Protein AF-0000000086814744 (afdb_homodimer)

Foldseek 3Di:
DVVVVPPDDDDDDDDDDDADPCLLVVVVVCCVVPNQDQEDEDAALVSCVRNVVSNCVSCPPVLLNYAYEYLADRNCVSCVVVVHHHQYYFPHNDPVSRVVSVVVSSDDPDD/DVVVVPPDDDDDDPDDDDADPCLLVVVVVCCVVPNQDQEDEDAALVSCVRNVVSNCVSCPPVLLNYAYEYLADRNCVSCVVVVHHHQYYFPHNDPVSRVVSVVVSSDPPDD

Solvent-accessible surface area (backbone atoms only — not comparable to full-atom values): 12685 Å² total; per-residue (Å²): 108,53,50,77,77,70,46,92,67,84,88,77,71,34,56,43,80,40,68,29,91,53,31,67,59,54,51,50,50,45,40,72,73,69,40,81,58,66,58,49,74,34,83,34,48,64,46,44,70,59,37,46,68,58,50,48,66,75,41,51,83,56,48,78,68,36,39,30,30,17,36,31,70,69,24,37,51,46,39,45,74,72,73,38,73,70,57,28,58,18,88,42,88,41,53,67,41,34,47,54,34,50,53,60,57,66,46,76,78,80,126,109,53,54,77,77,69,47,92,67,83,87,77,71,33,54,41,81,41,68,29,92,54,32,66,60,52,52,50,51,44,40,74,74,70,42,81,58,67,57,50,75,33,83,36,50,65,46,44,69,60,37,44,69,59,50,49,64,74,40,52,83,56,48,78,68,36,39,30,30,16,36,31,71,71,24,37,50,45,38,45,75,72,71,39,74,72,56,29,59,17,88,42,86,41,52,66,41,36,46,54,34,49,52,59,57,67,46,77,79,80,126

Radius of gyration: 22.58 Å; Cα contacts (8 Å, |Δi|>4): 307; chains: 2; bounding box: 32×73×48 Å

Secondary structure (DSSP, 8-state):
-GGGGT--------EEEEE-TTHHHHHHHHHHHH-S-SEEEESSHHHHHHHHHHHHHHHGGGGGGSEEEESSHHHHHHHHHTTPPEEEE-SSSSHHHHHHHHHHHHS----/-GGGGT--------EEEEE-TTHHHHHHHHHHHH-S-SEEEESSHHHHHHHHHHHHHHHGGGGGGSEEEESSHHHHHHHHHTTPPEEEE-SSSSHHHHHHHHHHHHS----

pLDDT: mean 88.72, std 13.23, range [37.91, 97.94]

InterPro domains:
  IPR003754 Tetrapyrrole biosynthesis, uroporphyrinogen III synthase [PF02602] (2-99)
  IPR003754 Tetrapyrrole biosynthesis, uroporphyrinogen III synthase [cd06578] (2-102)
  IPR036108 Tetrapyrrole biosynthesis, uroporphyrinogen III synthase superfamily [G3DSA:3.40.50.10090] (8-111)
  IPR036108 Tetrapyrrole biosynthesis, uroporphyrinogen III synthase superfamily [SSF69618] (1-103)
  IPR039793 Uroporphyrinogen-III synthase [PTHR12390] (1-105)

Sequence (222 aa):
MLRDKGIPMESIVVYQKVPHPGIQRNLDSYYSEQGIPASITFFSPSGLTYSLGHIRELSGSSIDRIKFAAIGPTTARALAAQGLPVSCTADSPTPRALAAGIRTALQPHSCMLRDKGIPMESIVVYQKVPHPGIQRNLDSYYSEQGIPASITFFSPSGLTYSLGHIRELSGSSIDRIKFAAIGPTTARALAAQGLPVSCTADSPTPRALAAGIRTALQPHSC

Nearest PDB structures (foldseek):
  1jr2-assembly2_B  TM=9.568E-01  e=4.278E-14  Homo sapiens
  3mw8-assembly1_A  TM=7.544E-01  e=1.768E-01  Shewanella amazonensis SB2B
  4gmk-assembly1_B  TM=5.665E-01  e=1.561E-01  Ligilactobacillus salivarius UCC118
  3ixq-assembly1_D  TM=6.113E-01  e=2.397E+00  Methanocaldococcus jannaschii
  3c3k-assembly1_B  TM=3.571E-01  e=5.048E+00  Actinobacillus succinogenes 130Z

Organism: Pipistrellus kuhlii (NCBI:txid59472)

Structure (mmCIF, N/CA/C/O backbone):
data_AF-0000000086814744-model_v1
#
loop_
_entity.id
_entity.type
_entity.pdbx_description
1 polymer 'Uroporphyrinogen III synthase'
#
loop_
_atom_site.group_PDB
_atom_site.id
_atom_site.type_symbol
_atom_site.label_atom_id
_atom_site.label_alt_id
_atom_site.label_comp_id
_atom_site.label_asym_id
_atom_site.label_entity_id
_atom_site.label_seq_id
_atom_site.pdbx_PDB_ins_code
_atom_site.Cartn_x
_atom_site.Cartn_y
_atom_site.Cartn_z
_atom_site.occupancy
_atom_site.B_iso_or_equiv
_atom_site.auth_seq_id
_atom_site.auth_comp_id
_atom_site.auth_asym_id
_atom_site.auth_atom_id
_atom_site.pdbx_PDB_model_num
ATOM 1 N N . MET A 1 1 ? 5.559 -3.463 -19.125 1 44.62 1 MET A N 1
ATOM 2 C CA . MET A 1 1 ? 4.691 -4.52 -18.609 1 44.62 1 MET A CA 1
ATOM 3 C C . MET A 1 1 ? 5.066 -5.871 -19.203 1 44.62 1 MET A C 1
ATOM 5 O O . MET A 1 1 ? 5.664 -5.938 -20.281 1 44.62 1 MET A O 1
ATOM 9 N N . LEU A 1 2 ? 5.344 -6.844 -18.266 1 52.44 2 LEU A N 1
ATOM 10 C CA . LEU A 1 2 ? 5.82 -8.148 -18.719 1 52.44 2 LEU A CA 1
ATOM 11 C C . LEU A 1 2 ? 5.07 -8.602 -19.969 1 52.44 2 LEU A C 1
ATOM 13 O O . LEU A 1 2 ? 5.562 -9.445 -20.719 1 52.44 2 LEU A O 1
ATOM 17 N N . ARG A 1 3 ? 3.959 -8.008 -20.203 1 55.38 3 ARG A N 1
ATOM 18 C CA . ARG A 1 3 ? 3.143 -8.391 -21.359 1 55.38 3 ARG A CA 1
ATOM 19 C C . ARG A 1 3 ? 3.883 -8.141 -22.672 1 55.38 3 ARG A C 1
ATOM 21 O O . ARG A 1 3 ? 3.691 -8.875 -23.641 1 55.38 3 ARG A O 1
ATOM 28 N N . ASP A 1 4 ? 4.578 -7.09 -22.641 1 53.59 4 ASP A N 1
ATOM 29 C CA . ASP A 1 4 ? 5.121 -6.688 -23.922 1 53.59 4 ASP A CA 1
ATOM 30 C C . ASP A 1 4 ? 6.07 -7.746 -24.484 1 53.59 4 ASP A C 1
ATOM 32 O O . ASP A 1 4 ? 6.352 -7.77 -25.672 1 53.59 4 ASP A O 1
ATOM 36 N N . LYS A 1 5 ? 6.645 -8.609 -23.703 1 55.12 5 LYS A N 1
ATOM 37 C CA . LYS A 1 5 ? 7.711 -9.438 -24.25 1 55.12 5 LYS A CA 1
ATOM 38 C C . LYS A 1 5 ? 7.18 -10.812 -24.672 1 55.12 5 LYS A C 1
ATOM 40 O O . LYS A 1 5 ? 7.961 -11.734 -24.906 1 55.12 5 LYS A O 1
ATOM 45 N N . GLY A 1 6 ? 5.867 -10.898 -24.812 1 59.44 6 GLY A N 1
ATOM 46 C CA . GLY A 1 6 ? 5.312 -12.086 -25.453 1 59.44 6 GLY A CA 1
ATOM 47 C C . GLY A 1 6 ? 4.906 -13.156 -24.469 1 59.44 6 GLY A C 1
ATOM 48 O O . GLY A 1 6 ? 4.574 -14.281 -24.859 1 59.44 6 GLY A O 1
ATOM 49 N N . ILE A 1 7 ? 5.344 -13.078 -23.234 1 63.5 7 ILE A N 1
ATOM 50 C CA . ILE A 1 7 ? 4.84 -14.062 -22.281 1 63.5 7 ILE A CA 1
ATOM 51 C C . ILE A 1 7 ? 3.424 -13.695 -21.844 1 63.5 7 ILE A C 1
ATOM 53 O O . ILE A 1 7 ? 3.189 -12.594 -21.344 1 63.5 7 ILE A O 1
ATOM 57 N N . PRO A 1 8 ? 2.5 -14.602 -22.328 1 74.31 8 PRO A N 1
ATOM 58 C CA . PRO A 1 8 ? 1.146 -14.32 -21.844 1 74.31 8 PRO A CA 1
ATOM 59 C C . PRO A 1 8 ? 1.08 -14.156 -20.328 1 74.31 8 PRO A C 1
ATOM 61 O O . PRO A 1 8 ? 1.607 -14.992 -19.594 1 74.31 8 PRO A O 1
ATOM 64 N N . MET A 1 9 ? 0.816 -13.039 -19.922 1 81.38 9 MET A N 1
ATOM 65 C CA . MET A 1 9 ? 0.753 -12.766 -18.484 1 81.38 9 MET A CA 1
ATOM 66 C C . MET A 1 9 ? -0.555 -12.078 -18.125 1 81.38 9 MET A C 1
ATOM 68 O O . MET A 1 9 ? -1.123 -11.344 -18.938 1 81.38 9 MET A O 1
ATOM 72 N N . GLU A 1 10 ? -1.109 -12.57 -16.984 1 87.5 10 GLU A N 1
ATOM 73 C CA . GLU A 1 10 ? -2.277 -11.906 -16.422 1 87.5 10 GLU A CA 1
ATOM 74 C C . GLU A 1 10 ? -1.943 -11.258 -15.078 1 87.5 10 GLU A C 1
ATOM 76 O O . GLU A 1 10 ? -1.291 -11.875 -14.234 1 87.5 10 GLU A O 1
ATOM 81 N N . SER A 1 11 ? -2.299 -10.062 -15.023 1 90.31 11 SER A N 1
ATOM 82 C CA . SER A 1 11 ? -2.105 -9.344 -13.766 1 90.31 11 SER A CA 1
ATOM 83 C C . SER A 1 11 ? -3.391 -9.305 -12.945 1 90.31 11 SER A C 1
ATOM 85 O O . SER A 1 11 ? -4.461 -9 -13.477 1 90.31 11 SER A O 1
ATOM 87 N N . ILE A 1 12 ? -3.311 -9.703 -11.703 1 92.69 12 ILE A N 1
ATOM 88 C CA . ILE A 1 12 ? -4.457 -9.703 -10.797 1 92.69 12 ILE A CA 1
ATOM 89 C C . ILE A 1 12 ? -4.172 -8.805 -9.594 1 92.69 12 ILE A C 1
ATOM 91 O O . ILE A 1 12 ? -3.156 -8.977 -8.914 1 92.69 12 ILE A O 1
ATOM 95 N N . VAL A 1 13 ? -4.965 -7.793 -9.336 1 93.75 13 VAL A N 1
ATOM 96 C CA . VAL A 1 13 ? -4.871 -6.949 -8.148 1 93.75 13 VAL A CA 1
ATOM 97 C C . VAL A 1 13 ? -5.363 -7.719 -6.922 1 93.75 13 VAL A C 1
ATOM 99 O O . VAL A 1 13 ? -6.5 -8.195 -6.898 1 93.75 13 VAL A O 1
ATOM 102 N N . VAL A 1 14 ? -4.527 -7.848 -5.855 1 94.44 14 VAL A N 1
ATOM 103 C CA . VAL A 1 14 ? -4.82 -8.758 -4.754 1 94.44 14 VAL A CA 1
ATOM 104 C C . VAL A 1 14 ? -5.211 -7.953 -3.514 1 94.44 14 VAL A C 1
ATOM 106 O O . VAL A 1 14 ? -5.91 -8.461 -2.631 1 94.44 14 VAL A O 1
ATOM 109 N N . TYR A 1 15 ? -4.812 -6.699 -3.525 1 93.5 15 TYR A N 1
ATOM 110 C CA . TYR A 1 15 ? -5.18 -5.828 -2.412 1 93.5 15 TYR A CA 1
ATOM 111 C C . TYR A 1 15 ? -5.371 -4.391 -2.883 1 93.5 15 TYR A C 1
ATOM 113 O O . TYR A 1 15 ? -5.016 -4.051 -4.016 1 93.5 15 TYR A O 1
ATOM 121 N N . GLN A 1 16 ? -6.039 -3.584 -2.064 1 93.31 16 GLN A N 1
ATOM 122 C CA . GLN A 1 16 ? -6.199 -2.164 -2.354 1 93.31 16 GLN A CA 1
ATOM 123 C C . GLN A 1 16 ? -6.074 -1.326 -1.083 1 93.31 16 GLN A C 1
ATOM 125 O O . GLN A 1 16 ? -6.242 -1.841 0.025 1 93.31 16 GLN A O 1
ATOM 130 N N . LYS A 1 17 ? -5.711 -0.074 -1.362 1 93.31 17 LYS A N 1
ATOM 131 C CA . LYS A 1 17 ? -5.656 0.884 -0.262 1 93.31 17 LYS A CA 1
ATOM 132 C C . LYS A 1 17 ? -7.035 1.474 0.022 1 93.31 17 LYS A C 1
ATOM 134 O O . LYS A 1 17 ? -7.754 1.857 -0.902 1 93.31 17 LYS A O 1
ATOM 139 N N . VAL A 1 18 ? -7.406 1.512 1.279 1 94.94 18 VAL A N 1
ATOM 140 C CA . VAL A 1 18 ? -8.648 2.152 1.711 1 94.94 18 VAL A CA 1
ATOM 141 C C . VAL A 1 18 ? -8.367 3.074 2.896 1 94.94 18 VAL A C 1
ATOM 143 O O . VAL A 1 18 ? -7.352 2.922 3.584 1 94.94 18 VAL A O 1
ATOM 146 N N . PRO A 1 19 ? -9.211 4.047 3.041 1 94.44 19 PRO A N 1
ATOM 147 C CA . PRO A 1 19 ? -9.023 4.883 4.23 1 94.44 19 PRO A CA 1
ATOM 148 C C . PRO A 1 19 ? -8.984 4.07 5.523 1 94.44 19 PRO A C 1
ATOM 150 O O . PRO A 1 19 ? -9.711 3.09 5.664 1 94.44 19 PRO A O 1
ATOM 153 N N . HIS A 1 20 ? -8.117 4.469 6.387 1 95.5 20 HIS A N 1
ATOM 154 C CA . HIS A 1 20 ? -8.148 3.895 7.727 1 95.5 20 HIS A CA 1
ATOM 155 C C . HIS A 1 20 ? -9.469 4.199 8.43 1 95.5 20 HIS A C 1
ATOM 157 O O . HIS A 1 20 ? -9.93 5.344 8.422 1 95.5 20 HIS A O 1
ATOM 163 N N . PRO A 1 21 ? -10.094 3.223 8.977 1 93.75 21 PRO A N 1
ATOM 164 C CA . PRO A 1 21 ? -11.422 3.441 9.555 1 93.75 21 PRO A CA 1
ATOM 165 C C . PRO A 1 21 ? -11.406 4.434 10.719 1 93.75 21 PRO A C 1
ATOM 167 O O . PRO A 1 21 ? -12.43 5.059 11.016 1 93.75 21 PRO A O 1
ATOM 170 N N . GLY A 1 22 ? -10.297 4.688 11.32 1 95.44 22 GLY A N 1
ATOM 171 C CA . GLY A 1 22 ? -10.219 5.574 12.469 1 95.44 22 GLY A CA 1
ATOM 172 C C . GLY A 1 22 ? -9.602 6.922 12.141 1 95.44 22 GLY A C 1
ATOM 173 O O . GLY A 1 22 ? -9.219 7.672 13.039 1 95.44 22 GLY A O 1
ATOM 174 N N . ILE A 1 23 ? -9.492 7.219 10.914 1 96.12 23 ILE A N 1
ATOM 175 C CA . ILE A 1 23 ? -8.719 8.398 10.547 1 96.12 23 ILE A CA 1
ATOM 176 C C . ILE A 1 23 ? -9.422 9.656 11.055 1 96.12 23 ILE A C 1
ATOM 178 O O . ILE A 1 23 ? -8.781 10.555 11.609 1 96.12 23 IL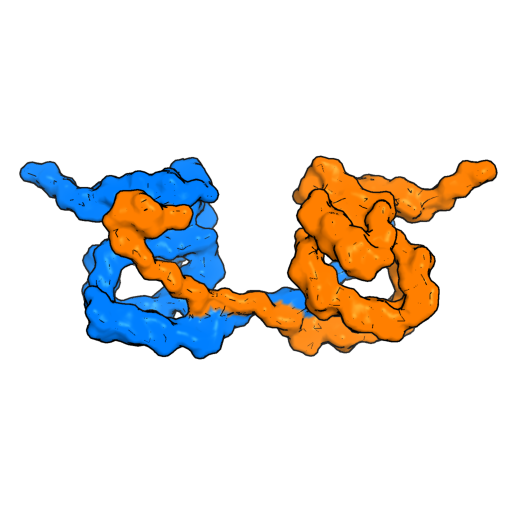E A O 1
ATOM 182 N N . GLN A 1 24 ? -10.727 9.781 10.875 1 95 24 GLN A N 1
ATOM 183 C CA . GLN A 1 24 ? -11.453 10.953 11.352 1 95 24 GLN A CA 1
ATOM 184 C C . GLN A 1 24 ? -11.328 11.102 12.859 1 95 24 GLN A C 1
ATOM 186 O O . GLN A 1 24 ? -11.008 12.188 13.359 1 95 24 GLN A O 1
ATOM 191 N N . ARG A 1 25 ? -11.555 10.008 13.617 1 96.75 25 ARG A N 1
ATOM 192 C CA . ARG A 1 25 ? -11.469 10.016 15.07 1 96.75 25 ARG A CA 1
ATOM 193 C C . ARG A 1 25 ? -10.062 10.383 15.531 1 96.75 25 ARG A C 1
ATOM 195 O O . ARG A 1 25 ? -9.898 11.164 16.469 1 96.75 25 ARG A O 1
ATOM 202 N N . ASN A 1 26 ? -9.102 9.805 14.898 1 97 26 ASN A N 1
ATOM 203 C CA . ASN A 1 26 ? -7.715 10.047 15.281 1 97 26 ASN A CA 1
ATOM 204 C C . ASN A 1 26 ? -7.32 11.508 15.062 1 97 26 ASN A C 1
ATOM 206 O O . ASN A 1 26 ? -6.66 12.109 15.914 1 97 26 ASN A O 1
ATOM 210 N N . LEU A 1 27 ? -7.742 12.062 13.938 1 97.12 27 LEU A N 1
ATOM 211 C CA . LEU A 1 27 ? -7.461 13.469 13.672 1 97.12 27 LEU A CA 1
ATOM 212 C C . LEU A 1 27 ? -8.227 14.367 14.633 1 97.12 27 LEU A C 1
ATOM 214 O O . LEU A 1 27 ? -7.672 15.328 15.172 1 97.12 27 LEU A O 1
ATOM 218 N N . ASP A 1 28 ? -9.461 14.031 14.891 1 97.19 28 ASP A N 1
ATOM 219 C CA . ASP A 1 28 ? -10.258 14.781 15.859 1 97.19 28 ASP A CA 1
ATOM 220 C C . ASP A 1 28 ? -9.578 14.805 17.219 1 97.19 28 ASP A C 1
ATOM 222 O O . ASP A 1 28 ? -9.477 15.859 17.859 1 97.19 28 ASP A O 1
ATOM 226 N N . SER A 1 29 ? -9.227 13.625 17.641 1 96.81 29 SER A N 1
ATOM 227 C CA . SER A 1 29 ? -8.57 13.508 18.938 1 96.81 29 SER A CA 1
ATOM 228 C C . SER A 1 29 ? -7.305 14.352 19 1 96.81 29 SER A C 1
ATOM 230 O O . SER A 1 29 ? -7.07 15.055 19.984 1 96.81 29 SER A O 1
ATOM 232 N N . TYR A 1 30 ? -6.551 14.336 18.031 1 95.94 30 TYR A N 1
ATOM 233 C CA . TYR A 1 30 ? -5.324 15.125 18 1 95.94 30 TYR A CA 1
ATOM 234 C C . TYR A 1 30 ? -5.637 16.609 18.094 1 95.94 30 TYR A C 1
ATOM 236 O O . TYR A 1 30 ? -5.086 17.312 18.953 1 95.94 30 TYR A O 1
ATOM 244 N N . TYR A 1 31 ? -6.504 17.094 17.234 1 96.19 31 TYR A N 1
ATOM 245 C CA . TYR A 1 31 ? -6.824 18.516 17.203 1 96.19 31 TYR A CA 1
ATOM 246 C C . TYR A 1 31 ? -7.41 18.969 18.531 1 96.19 31 TYR A C 1
ATOM 248 O O . TYR A 1 31 ? -7.129 20.078 19 1 96.19 31 TYR A O 1
ATOM 256 N N . SER A 1 32 ? -8.266 18.078 19.109 1 96.31 32 SER A N 1
ATOM 257 C CA . SER A 1 32 ? -8.883 18.406 20.391 1 96.31 32 SER A CA 1
ATOM 258 C C . SER A 1 32 ? -7.852 18.469 21.516 1 96.31 32 SER A C 1
ATOM 260 O O . SER A 1 32 ? -7.91 19.359 22.359 1 96.31 32 SER A O 1
ATOM 262 N N . GLU A 1 33 ? -6.863 17.625 21.453 1 95.31 33 GLU A N 1
ATOM 263 C CA . GLU A 1 33 ? -5.887 17.5 22.531 1 95.31 33 GLU A CA 1
ATOM 264 C C . GLU A 1 33 ? -4.707 18.438 22.328 1 95.31 33 GLU A C 1
ATOM 266 O O . GLU A 1 33 ? -4.172 19 23.281 1 95.31 33 GLU A O 1
ATOM 271 N N . GLN A 1 34 ? -4.332 18.625 21.094 1 93.75 34 GLN A N 1
ATOM 272 C CA . GLN A 1 34 ? -3.076 19.312 20.812 1 93.75 34 GLN A CA 1
ATOM 273 C C . GLN A 1 34 ? -3.32 20.641 20.094 1 93.75 34 GLN A C 1
ATOM 275 O O . GLN A 1 34 ? -2.432 21.484 20.031 1 93.75 34 GLN A O 1
ATOM 280 N N . GLY A 1 35 ? -4.516 20.828 19.578 1 94.5 35 GLY A N 1
ATOM 281 C CA . GLY A 1 35 ? -4.789 22 18.766 1 94.5 35 GLY A CA 1
ATOM 282 C C . GLY A 1 35 ? -4.258 21.906 17.359 1 94.5 35 GLY A C 1
ATOM 283 O O . GLY A 1 35 ? -4.078 20.797 16.828 1 94.5 35 GLY A O 1
ATOM 284 N N . ILE A 1 36 ? -4.098 23.047 16.672 1 94.44 36 ILE A N 1
ATOM 285 C CA . ILE A 1 36 ? -3.645 23.109 15.289 1 94.44 36 ILE A CA 1
ATOM 286 C C . ILE A 1 36 ? -2.156 22.766 15.219 1 94.44 36 ILE A C 1
ATOM 288 O O . ILE A 1 36 ? -1.339 23.391 15.898 1 94.44 36 ILE A O 1
ATOM 292 N N . PRO A 1 37 ? -1.826 21.812 14.453 1 94.25 37 PRO A N 1
ATOM 293 C CA . PRO A 1 37 ? -0.402 21.484 14.344 1 94.25 37 PRO A CA 1
ATOM 294 C C . PRO A 1 37 ? 0.408 22.578 13.656 1 94.25 37 PRO A C 1
ATOM 296 O O . PRO A 1 37 ? -0.088 23.219 12.734 1 94.25 37 PRO A O 1
ATOM 299 N N . ALA A 1 38 ? 1.657 22.672 14.141 1 91.88 38 ALA A N 1
ATOM 300 C CA . ALA A 1 38 ? 2.555 23.625 13.5 1 91.88 38 ALA A CA 1
ATOM 301 C C . ALA A 1 38 ? 2.961 23.141 12.109 1 91.88 38 ALA A C 1
ATOM 303 O O . ALA A 1 38 ? 3.191 23.953 11.203 1 91.88 38 ALA A O 1
ATOM 304 N N . SER A 1 39 ? 3.047 21.844 11.992 1 93.94 39 SER A N 1
ATOM 305 C CA . SER A 1 39 ? 3.453 21.266 10.719 1 93.94 39 SER A CA 1
ATOM 306 C C . SER A 1 39 ? 2.799 19.906 10.508 1 93.94 39 SER A C 1
ATOM 308 O O . SER A 1 39 ? 2.514 19.188 11.461 1 93.94 39 SER A O 1
ATOM 310 N N . ILE A 1 40 ? 2.518 19.547 9.25 1 95.38 40 ILE A N 1
ATOM 311 C CA . ILE A 1 40 ? 2.049 18.219 8.828 1 95.38 40 ILE A CA 1
ATOM 312 C C . ILE A 1 40 ? 2.941 17.703 7.707 1 95.38 40 ILE A C 1
ATOM 314 O O . ILE A 1 40 ? 3.164 18.391 6.707 1 95.38 40 ILE A O 1
ATOM 318 N N . THR A 1 41 ? 3.438 16.547 7.938 1 94.25 41 THR A N 1
ATOM 319 C CA . THR A 1 41 ? 4.285 15.906 6.941 1 94.25 41 THR A CA 1
ATOM 320 C C . THR A 1 41 ? 3.553 14.734 6.285 1 94.25 41 THR A C 1
ATOM 322 O O . THR A 1 41 ? 2.953 13.906 6.977 1 94.25 41 THR A O 1
ATOM 325 N N . PHE A 1 42 ? 3.58 14.75 4.965 1 95 42 PHE A N 1
ATOM 326 C CA . PHE A 1 42 ? 3.021 13.625 4.227 1 95 42 PHE A CA 1
ATOM 327 C C . PHE A 1 42 ? 4.129 12.742 3.666 1 95 42 PHE A C 1
ATOM 329 O O . PHE A 1 42 ? 5.098 13.242 3.092 1 95 42 PHE A O 1
ATOM 336 N N . PHE A 1 43 ? 3.93 11.406 3.799 1 92.25 43 PHE A N 1
ATOM 337 C CA . PHE A 1 43 ? 4.926 10.445 3.354 1 92.25 43 PHE A CA 1
ATOM 338 C C . PHE A 1 43 ? 4.531 9.844 2.01 1 92.25 43 PHE A C 1
ATOM 340 O O . PHE A 1 43 ? 5.25 9 1.464 1 92.25 43 PHE A O 1
ATOM 347 N N . SER A 1 44 ? 3.424 10.164 1.531 1 93.25 44 SER A N 1
ATOM 348 C CA . SER A 1 44 ? 2.941 9.719 0.227 1 93.25 44 SER A CA 1
ATOM 349 C C . SER A 1 44 ? 1.778 10.578 -0.254 1 93.25 44 SER A C 1
ATOM 351 O O . SER A 1 44 ? 1.069 11.18 0.554 1 93.25 44 SER A O 1
ATOM 353 N N . PRO A 1 45 ? 1.544 10.641 -1.595 1 96.25 45 PRO A N 1
ATOM 354 C CA . PRO A 1 45 ? 0.346 11.305 -2.109 1 96.25 45 PRO A CA 1
ATOM 355 C C . PRO A 1 45 ? -0.946 10.688 -1.58 1 96.25 45 PRO A C 1
ATOM 357 O O . PRO A 1 45 ? -1.923 11.406 -1.339 1 96.25 45 PRO A O 1
ATOM 360 N N . SER A 1 46 ? -0.97 9.359 -1.347 1 95.31 46 SER A N 1
ATOM 361 C CA . SER A 1 46 ? -2.154 8.688 -0.825 1 95.31 46 SER A CA 1
ATOM 362 C C . SER A 1 46 ? -2.51 9.195 0.569 1 95.31 46 SER A C 1
ATOM 364 O O . SER A 1 46 ? -3.686 9.391 0.882 1 95.31 46 SER A O 1
ATOM 366 N N . GLY A 1 47 ? -1.474 9.367 1.373 1 96.44 47 GLY A N 1
ATOM 367 C CA . GLY A 1 47 ? -1.722 9.938 2.688 1 96.44 47 GLY A CA 1
ATOM 368 C C . GLY A 1 47 ? -2.465 11.258 2.637 1 96.44 47 GLY A C 1
ATOM 369 O O . GLY A 1 47 ? -3.398 11.484 3.41 1 96.44 47 GLY A O 1
ATOM 370 N N . LEU A 1 48 ? -1.992 12.109 1.741 1 97.06 48 LEU A N 1
ATOM 371 C CA . LEU A 1 48 ? -2.645 13.398 1.523 1 97.06 48 LEU A CA 1
ATOM 372 C C . LEU A 1 48 ? -4.082 13.203 1.054 1 97.06 48 LEU A C 1
ATOM 374 O O . LEU A 1 48 ? -5.012 13.766 1.64 1 97.06 48 LEU A O 1
ATOM 378 N N . THR A 1 49 ? -4.281 12.383 0.116 1 96.31 49 THR A N 1
ATOM 379 C CA . THR A 1 49 ? -5.578 12.141 -0.501 1 96.31 49 THR A CA 1
ATOM 380 C C . THR A 1 49 ? -6.602 11.703 0.544 1 96.31 49 THR A C 1
ATOM 382 O O . THR A 1 49 ? -7.734 12.188 0.554 1 96.31 49 THR A O 1
ATOM 385 N N . TYR A 1 50 ? -6.211 10.906 1.499 1 96.75 50 TYR A N 1
ATOM 386 C CA . TYR A 1 50 ? -7.16 10.297 2.422 1 96.75 50 TYR A CA 1
ATOM 387 C C . TYR A 1 50 ? -7.363 11.172 3.654 1 96.75 50 TYR A C 1
ATOM 389 O O . TYR A 1 50 ? -8.32 10.984 4.406 1 96.75 50 TYR A O 1
ATOM 397 N N . SER A 1 51 ? -6.477 12.148 3.859 1 97.75 51 SER A N 1
ATOM 398 C CA . SER A 1 51 ? -6.562 12.875 5.117 1 97.75 51 SER A CA 1
ATOM 399 C C . SER A 1 51 ? -6.906 14.344 4.887 1 97.75 51 SER A C 1
ATOM 401 O O . SER A 1 51 ? -7.371 15.031 5.797 1 97.75 51 SER A O 1
ATOM 403 N N . LEU A 1 52 ? -6.703 14.844 3.695 1 97.62 52 LEU A N 1
ATOM 404 C CA . LEU A 1 52 ? -6.758 16.281 3.436 1 97.62 52 LEU A CA 1
ATOM 405 C C . LEU A 1 52 ? -8.148 16.828 3.734 1 97.62 52 LEU A C 1
ATOM 407 O O . LEU A 1 52 ? -8.273 17.906 4.328 1 97.62 52 LEU A O 1
ATOM 411 N N . GLY A 1 53 ? -9.203 16.141 3.324 1 97.44 53 GLY A N 1
ATOM 412 C CA . GLY A 1 53 ? -10.547 16.609 3.617 1 97.44 53 GLY A CA 1
ATOM 413 C C . GLY A 1 53 ? -10.797 16.844 5.098 1 97.44 53 GLY A C 1
ATOM 414 O O . GLY A 1 53 ? -11.375 17.859 5.488 1 97.44 53 GLY A O 1
ATOM 415 N N . HIS A 1 54 ? -10.367 15.938 5.91 1 97.38 54 HIS A N 1
ATOM 416 C CA . HIS A 1 54 ? -10.516 16.031 7.359 1 97.38 54 HIS A CA 1
ATOM 417 C C . HIS A 1 54 ? -9.672 17.188 7.918 1 97.38 54 HIS A C 1
ATOM 419 O O . HIS A 1 54 ? -10.125 17.922 8.797 1 97.38 54 HIS A O 1
ATOM 425 N N . ILE A 1 55 ? -8.477 17.328 7.461 1 97.69 55 ILE A N 1
ATOM 426 C CA . ILE A 1 55 ? -7.559 18.375 7.91 1 97.69 55 ILE A CA 1
ATOM 427 C C . ILE A 1 55 ? -8.141 19.75 7.594 1 97.69 55 ILE A C 1
ATOM 429 O O . ILE A 1 55 ? -8.102 20.641 8.43 1 97.69 55 ILE A O 1
ATOM 433 N N . ARG A 1 56 ? -8.672 19.859 6.395 1 97.69 56 ARG A N 1
ATOM 434 C CA . ARG A 1 56 ? -9.289 21.125 5.996 1 97.69 56 ARG A CA 1
ATOM 435 C C . ARG A 1 56 ? -10.469 21.453 6.895 1 97.69 56 ARG A C 1
ATOM 437 O O . ARG A 1 56 ? -10.625 22.609 7.328 1 97.69 56 ARG A O 1
ATOM 444 N N . GLU A 1 57 ? -11.242 20.516 7.121 1 97.69 57 GLU A N 1
ATOM 445 C CA . GLU A 1 57 ? -12.422 20.703 7.969 1 97.69 57 GLU A CA 1
ATOM 446 C C . GLU A 1 57 ? -12.016 21.109 9.383 1 97.69 57 GLU A C 1
ATOM 448 O O . GLU A 1 57 ? -12.602 22.031 9.961 1 97.69 57 GLU A O 1
ATOM 453 N N . LEU A 1 58 ? -11.102 20.5 9.992 1 97.56 58 LEU A N 1
ATOM 454 C CA . LEU A 1 58 ? -10.688 20.703 11.375 1 97.56 58 LEU A CA 1
ATOM 455 C C . LEU A 1 58 ? -9.883 21.984 11.516 1 97.56 58 LEU A C 1
ATOM 457 O O . LEU A 1 58 ? -9.977 22.672 12.539 1 97.56 58 LEU A O 1
ATOM 461 N N . SER A 1 59 ? -9.07 22.297 10.523 1 97.56 59 SER A N 1
ATOM 462 C CA . SER A 1 59 ? -8.203 23.469 10.594 1 97.56 59 SER A CA 1
ATOM 463 C C . SER A 1 59 ? -8.961 24.734 10.227 1 97.56 59 SER A C 1
ATOM 465 O O . SER A 1 59 ? -8.633 25.828 10.703 1 97.56 59 SER A O 1
ATOM 467 N N . GLY A 1 60 ? -9.984 24.609 9.289 1 96 60 GLY A N 1
ATOM 468 C CA . GLY A 1 60 ? -10.672 25.797 8.805 1 96 60 GLY A CA 1
ATOM 469 C C . GLY A 1 60 ? -9.734 26.812 8.188 1 96 60 GLY A C 1
ATOM 470 O O . GLY A 1 60 ? -8.93 26.469 7.316 1 96 60 GLY A O 1
ATOM 471 N N . SER A 1 61 ? -9.828 28.031 8.602 1 95.31 61 SER A N 1
ATOM 472 C CA . SER A 1 61 ? -9.031 29.125 8.07 1 95.31 61 SER A CA 1
ATOM 473 C C . SER A 1 61 ? -7.598 29.078 8.586 1 95.31 61 SER A C 1
ATOM 475 O O . SER A 1 61 ? -6.695 29.672 8 1 95.31 61 SER A O 1
ATOM 477 N N . SER A 1 62 ? -7.391 28.344 9.641 1 96.12 62 SER A N 1
ATOM 478 C CA . SER A 1 62 ? -6.07 28.266 10.25 1 96.12 62 SER A CA 1
ATOM 479 C C . SER A 1 62 ? -5.148 27.328 9.477 1 96.12 62 SER A C 1
ATOM 481 O O . SER A 1 62 ? -3.979 27.172 9.828 1 96.12 62 SER A O 1
ATOM 483 N N . ILE A 1 63 ? -5.629 26.734 8.367 1 96.12 63 ILE A N 1
ATOM 484 C CA . ILE A 1 63 ? -4.84 25.797 7.582 1 96.12 63 ILE A CA 1
ATOM 485 C C . ILE A 1 63 ? -3.631 26.5 6.98 1 96.12 63 ILE A C 1
ATOM 487 O O . ILE A 1 63 ? -2.588 25.891 6.758 1 96.12 63 ILE A O 1
ATOM 491 N N . ASP A 1 64 ? -3.785 27.766 6.781 1 93.81 64 ASP A N 1
ATOM 492 C CA . ASP A 1 64 ? -2.723 28.547 6.164 1 93.81 64 ASP A CA 1
ATOM 493 C C . ASP A 1 64 ? -1.523 28.688 7.102 1 93.81 64 ASP A C 1
ATOM 495 O O . ASP A 1 64 ? -0.423 29.031 6.664 1 93.81 64 ASP A O 1
ATOM 499 N N . ARG A 1 65 ? -1.727 28.5 8.367 1 92.88 65 ARG A N 1
ATOM 500 C CA . ARG A 1 65 ? -0.661 28.625 9.359 1 92.88 65 ARG A CA 1
ATOM 501 C C . ARG A 1 65 ? 0.136 27.328 9.469 1 92.88 65 ARG A C 1
ATOM 503 O O . ARG A 1 65 ? 1.219 27.312 10.055 1 92.88 65 ARG A O 1
ATOM 510 N N . ILE A 1 66 ? -0.371 26.266 8.969 1 94.88 66 ILE A N 1
ATOM 511 C CA . ILE A 1 66 ? 0.285 24.969 9.055 1 94.88 66 ILE A CA 1
ATOM 512 C C . ILE A 1 66 ? 1.388 24.875 8 1 94.88 66 ILE A C 1
ATOM 514 O O . ILE A 1 66 ? 1.179 25.25 6.84 1 94.88 66 ILE A O 1
ATOM 518 N N . LYS A 1 67 ? 2.566 24.453 8.422 1 94.38 67 LYS A N 1
ATOM 519 C CA . LYS A 1 67 ? 3.656 24.172 7.492 1 94.38 67 LYS A CA 1
ATOM 520 C C . LYS A 1 67 ? 3.578 22.75 6.969 1 94.38 67 LYS A C 1
ATOM 522 O O . LYS A 1 67 ? 3.738 21.781 7.73 1 94.38 67 LYS A O 1
ATOM 527 N N . PHE A 1 68 ? 3.408 22.625 5.668 1 96.19 68 PHE A N 1
ATOM 528 C CA . PHE A 1 68 ? 3.287 21.297 5.07 1 96.19 68 PHE A CA 1
ATOM 529 C C . PHE A 1 68 ? 4.633 20.828 4.527 1 96.19 68 PHE A C 1
ATOM 531 O O . PHE A 1 68 ? 5.34 21.578 3.857 1 96.19 68 PHE A O 1
ATOM 538 N N . ALA A 1 69 ? 4.965 19.625 4.859 1 94.56 69 ALA A N 1
ATOM 539 C CA . ALA A 1 69 ? 6.211 19.016 4.402 1 94.56 69 ALA A CA 1
ATOM 540 C C . ALA A 1 69 ? 5.934 17.719 3.652 1 94.56 69 ALA A C 1
ATOM 542 O O . ALA A 1 69 ? 4.926 17.047 3.9 1 94.56 69 ALA A O 1
ATOM 543 N N . ALA A 1 70 ? 6.832 17.422 2.738 1 94.94 70 ALA A N 1
ATOM 544 C CA . ALA A 1 70 ? 6.723 16.203 1.926 1 94.94 70 ALA A CA 1
ATOM 545 C C . ALA A 1 70 ? 7.984 15.359 2.033 1 94.94 70 ALA A C 1
ATOM 547 O O . ALA A 1 70 ? 9.102 15.891 2.047 1 94.94 70 ALA A O 1
ATOM 548 N N . ILE A 1 71 ? 7.781 14.125 2.045 1 92.12 71 ILE A N 1
ATOM 549 C CA . ILE A 1 71 ? 8.898 13.195 2.174 1 92.12 71 ILE A CA 1
ATOM 550 C C . ILE A 1 71 ? 9.734 13.211 0.899 1 92.12 71 ILE A C 1
ATOM 552 O O . ILE A 1 71 ? 10.914 12.836 0.917 1 92.12 71 ILE A O 1
ATOM 556 N N . GLY A 1 72 ? 9.094 13.555 -0.213 1 93.75 72 GLY A N 1
ATOM 557 C CA . GLY A 1 72 ? 9.781 13.609 -1.493 1 93.75 72 GLY A CA 1
ATOM 558 C C . GLY A 1 72 ? 9.047 14.43 -2.533 1 93.75 72 GLY A C 1
ATOM 559 O O . GLY A 1 72 ? 7.984 14.992 -2.25 1 93.75 72 GLY A O 1
ATOM 560 N N . PRO A 1 73 ? 9.625 14.406 -3.793 1 94.44 73 PRO A N 1
ATOM 561 C CA . PRO A 1 73 ? 9.102 15.297 -4.836 1 94.44 73 PRO A CA 1
ATOM 562 C C . PRO A 1 73 ? 7.688 14.914 -5.277 1 94.44 73 PRO A C 1
ATOM 564 O O . PRO A 1 73 ? 6.879 15.797 -5.594 1 94.44 73 PRO A O 1
ATOM 567 N N . THR A 1 74 ? 7.336 13.648 -5.344 1 95.31 74 THR A N 1
ATOM 568 C CA . THR A 1 74 ? 6.008 13.203 -5.758 1 95.31 74 THR A CA 1
ATOM 569 C C . THR A 1 74 ? 4.945 13.695 -4.777 1 95.31 74 THR A C 1
ATOM 571 O O . THR A 1 74 ? 3.893 14.188 -5.191 1 95.31 74 THR A O 1
ATOM 574 N N . THR A 1 75 ? 5.266 13.602 -3.562 1 95.62 75 THR A N 1
ATOM 575 C CA . THR A 1 75 ? 4.359 14.055 -2.516 1 95.62 75 THR A CA 1
ATOM 576 C C . THR A 1 75 ? 4.258 15.578 -2.512 1 95.62 75 THR A C 1
ATOM 578 O O . THR A 1 75 ? 3.172 16.125 -2.328 1 95.62 75 THR A O 1
ATOM 581 N N . ALA A 1 76 ? 5.375 16.203 -2.732 1 96.75 76 ALA A N 1
ATOM 582 C CA . ALA A 1 76 ? 5.383 17.656 -2.809 1 96.75 76 ALA A CA 1
ATOM 583 C C . ALA A 1 76 ? 4.492 18.156 -3.945 1 96.75 76 ALA A C 1
ATOM 585 O O . ALA A 1 76 ? 3.734 19.109 -3.775 1 96.75 76 ALA A O 1
ATOM 586 N N . ARG A 1 77 ? 4.555 17.516 -5.066 1 97.69 77 ARG A N 1
ATOM 587 C CA . ARG A 1 77 ? 3.727 17.875 -6.215 1 97.69 77 ARG A CA 1
ATOM 588 C C . ARG A 1 77 ? 2.246 17.688 -5.902 1 97.69 77 ARG A C 1
ATOM 590 O O . ARG A 1 77 ? 1.41 18.484 -6.316 1 97.69 77 ARG A O 1
ATOM 597 N N . ALA A 1 78 ? 1.951 16.625 -5.203 1 97.88 78 ALA A N 1
ATOM 598 C CA . ALA A 1 78 ? 0.57 16.375 -4.805 1 97.88 78 ALA A CA 1
ATOM 599 C C . ALA A 1 78 ? 0.043 17.484 -3.908 1 97.88 78 ALA A C 1
ATOM 601 O O . ALA A 1 78 ? -1.098 17.938 -4.062 1 97.88 78 ALA A O 1
ATOM 602 N N . LEU A 1 79 ? 0.815 17.922 -2.955 1 97.94 79 LEU A N 1
ATOM 603 C CA . LEU A 1 79 ? 0.453 19.047 -2.084 1 97.94 79 LEU A CA 1
ATOM 604 C C . LEU A 1 79 ? 0.181 20.297 -2.896 1 97.94 79 LEU A C 1
ATOM 606 O O . LEU A 1 79 ? -0.851 20.953 -2.715 1 97.94 79 LEU A O 1
ATOM 610 N N . ALA A 1 80 ? 1.14 20.578 -3.775 1 97.38 80 ALA A N 1
ATOM 611 C CA . ALA A 1 80 ? 1.018 21.766 -4.609 1 97.38 80 ALA A CA 1
ATOM 612 C C . ALA A 1 80 ? -0.242 21.703 -5.469 1 97.38 80 ALA A C 1
ATOM 614 O O . ALA A 1 80 ? -0.937 22.719 -5.637 1 97.38 80 ALA A O 1
ATOM 615 N N . ALA A 1 81 ? -0.518 20.562 -5.984 1 97.81 81 ALA A N 1
ATOM 616 C CA . ALA A 1 81 ? -1.688 20.359 -6.836 1 97.81 81 ALA A CA 1
ATOM 617 C C . ALA A 1 81 ? -2.979 20.609 -6.062 1 97.81 81 ALA A C 1
ATOM 619 O O . ALA A 1 81 ? -4.008 20.938 -6.656 1 97.81 81 ALA A O 1
ATOM 620 N N . GLN A 1 82 ? -2.969 20.469 -4.746 1 97.5 82 GLN A N 1
ATOM 621 C CA . GLN A 1 82 ? -4.129 20.703 -3.895 1 97.5 82 GLN A CA 1
ATOM 622 C C . GLN A 1 82 ? -4.18 22.156 -3.414 1 97.5 82 GLN A C 1
ATOM 624 O O . GLN A 1 82 ? -4.973 22.5 -2.537 1 97.5 82 GLN A O 1
ATOM 629 N N . GLY A 1 83 ? -3.201 22.969 -3.895 1 96.5 83 GLY A N 1
ATOM 630 C CA . GLY A 1 83 ? -3.17 24.375 -3.527 1 96.5 83 GLY A CA 1
ATOM 631 C C . GLY A 1 83 ? -2.512 24.625 -2.184 1 96.5 83 GLY A C 1
ATOM 632 O O . GLY A 1 83 ? -2.713 25.672 -1.575 1 96.5 83 GLY A O 1
ATOM 633 N N . LEU A 1 84 ? -1.812 23.656 -1.654 1 96.88 84 LEU A N 1
ATOM 634 C CA . LEU A 1 84 ? -1.128 23.812 -0.374 1 96.88 84 LEU A CA 1
ATOM 635 C C . LEU A 1 84 ? 0.351 24.125 -0.58 1 96.88 84 LEU A C 1
ATOM 637 O O . LEU A 1 84 ? 1.054 23.391 -1.277 1 96.88 84 LEU A O 1
ATOM 641 N N . PRO A 1 85 ? 0.792 25.234 -0.02 1 93.81 85 PRO A N 1
ATOM 642 C CA . PRO A 1 85 ? 2.215 25.547 -0.156 1 93.81 85 PRO A CA 1
ATOM 643 C C . PRO A 1 85 ? 3.113 24.516 0.538 1 93.81 85 PRO A C 1
ATOM 645 O O . PRO A 1 85 ? 2.871 24.172 1.693 1 93.81 85 PRO A O 1
ATOM 648 N N . VAL A 1 86 ? 4.129 24.094 -0.112 1 95.44 86 VAL A N 1
ATOM 649 C CA . VAL A 1 86 ? 5.086 23.141 0.447 1 95.44 86 VAL A CA 1
ATOM 650 C C . VAL A 1 86 ? 6.211 23.906 1.155 1 95.44 86 VAL A C 1
ATOM 652 O O . VAL A 1 86 ? 7 24.594 0.514 1 95.44 86 VAL A O 1
ATOM 655 N N . SER A 1 87 ? 6.293 23.688 2.41 1 94.06 87 SER A N 1
ATOM 656 C CA . SER A 1 87 ? 7.293 24.375 3.211 1 94.06 87 SER A CA 1
ATOM 657 C C . SER A 1 87 ? 8.641 23.656 3.158 1 94.06 87 SER A C 1
ATOM 659 O O . SER A 1 87 ? 9.688 24.281 3.326 1 94.06 87 SER A O 1
ATOM 661 N N . CYS A 1 88 ? 8.586 22.391 2.955 1 91.88 88 CYS A N 1
ATOM 662 C CA . CYS A 1 88 ? 9.812 21.594 2.967 1 91.88 88 CYS A CA 1
ATOM 663 C C . CYS A 1 88 ? 9.625 20.266 2.244 1 91.88 88 CYS A C 1
ATOM 665 O O . CYS A 1 88 ? 8.578 19.641 2.375 1 91.88 88 CYS A O 1
ATOM 667 N N . THR A 1 89 ? 10.625 19.922 1.471 1 93.81 89 THR A N 1
ATOM 668 C CA . THR A 1 89 ? 10.75 18.594 0.882 1 93.81 89 THR A CA 1
ATOM 669 C C . THR A 1 89 ? 12.062 17.938 1.296 1 93.81 89 THR A C 1
ATOM 671 O O . THR A 1 89 ? 13.133 18.531 1.136 1 93.81 89 THR A O 1
ATOM 674 N N . ALA A 1 90 ? 11.953 16.781 1.834 1 88.88 90 ALA A N 1
ATOM 675 C CA . ALA A 1 90 ? 13.172 16.125 2.283 1 88.88 90 ALA A CA 1
ATOM 676 C C . ALA A 1 90 ? 14.133 15.891 1.118 1 88.88 90 ALA A C 1
ATOM 678 O O . ALA A 1 90 ? 13.703 15.531 0.017 1 88.88 90 ALA A O 1
ATOM 679 N N . ASP A 1 91 ? 15.367 16.125 1.378 1 86.69 91 ASP A N 1
ATOM 680 C CA . ASP A 1 91 ? 16.391 15.93 0.358 1 86.69 91 ASP A CA 1
ATOM 681 C C . ASP A 1 91 ? 16.531 14.461 -0.009 1 86.69 91 ASP A C 1
ATOM 683 O O . ASP A 1 91 ? 16.906 14.125 -1.14 1 86.69 91 ASP A O 1
ATOM 687 N N . SER A 1 92 ? 16.359 13.719 1.031 1 86.62 92 SER A N 1
ATOM 688 C CA . SER A 1 92 ? 16.328 12.266 0.864 1 86.62 92 SER A CA 1
ATOM 689 C C . SER A 1 92 ? 15.195 11.648 1.665 1 86.62 92 SER A C 1
ATOM 691 O O . SER A 1 92 ? 14.781 12.188 2.691 1 86.62 92 SER A O 1
ATOM 693 N N . PRO A 1 93 ? 14.648 10.578 1.15 1 81.75 93 PRO A N 1
ATOM 694 C CA . PRO A 1 93 ? 13.492 9.992 1.824 1 81.75 93 PRO A CA 1
ATOM 695 C C . PRO A 1 93 ? 13.867 9.266 3.117 1 81.75 93 PRO A C 1
ATOM 697 O O . PRO A 1 93 ? 13.625 8.062 3.246 1 81.75 93 PRO A O 1
ATOM 700 N N . THR A 1 94 ? 14.484 10.062 4.055 1 80.56 94 THR A N 1
ATOM 701 C CA . THR A 1 94 ? 14.867 9.547 5.367 1 80.56 94 THR A CA 1
ATOM 702 C C . THR A 1 94 ? 14.242 10.383 6.477 1 80.56 94 THR A C 1
ATOM 704 O O . THR A 1 94 ? 14.016 11.586 6.305 1 80.56 94 THR A O 1
ATOM 707 N N . PRO A 1 95 ? 14.023 9.719 7.605 1 76.06 95 PRO A N 1
ATOM 708 C CA . PRO A 1 95 ? 13.477 10.461 8.742 1 76.06 95 PRO A CA 1
ATOM 709 C C . PRO A 1 95 ? 14.359 11.625 9.172 1 76.06 95 PRO A C 1
ATOM 711 O O . PRO A 1 95 ? 13.852 12.703 9.508 1 76.06 95 PRO A O 1
ATOM 714 N N . ARG A 1 96 ? 15.672 11.453 9.102 1 81.38 96 ARG A N 1
ATOM 715 C CA . ARG A 1 96 ? 16.594 12.492 9.523 1 81.38 96 ARG A CA 1
ATOM 716 C C . ARG A 1 96 ? 16.516 13.703 8.602 1 81.38 96 ARG A C 1
ATOM 718 O O . ARG A 1 96 ? 16.469 14.844 9.07 1 81.38 96 ARG A O 1
ATOM 725 N N . ALA A 1 97 ? 16.531 13.477 7.316 1 83.56 97 ALA A N 1
ATOM 726 C CA . ALA A 1 97 ? 16.438 14.562 6.34 1 83.56 97 ALA A CA 1
ATOM 727 C C . ALA A 1 97 ? 15.117 15.312 6.484 1 83.56 97 ALA A C 1
ATOM 729 O O . ALA A 1 97 ? 15.078 16.547 6.391 1 83.56 97 ALA A O 1
ATOM 730 N N . LEU A 1 98 ? 14.086 14.578 6.723 1 83.69 98 LEU A N 1
ATOM 731 C CA . LEU A 1 98 ? 12.766 15.18 6.898 1 83.69 98 LEU A CA 1
ATOM 732 C C . LEU A 1 98 ? 12.727 16.031 8.164 1 83.69 98 LEU A C 1
ATOM 734 O O . LEU A 1 98 ? 12.203 17.141 8.141 1 83.69 98 LEU A O 1
ATOM 738 N N . ALA A 1 99 ? 13.258 15.5 9.266 1 83.12 99 ALA A N 1
ATOM 739 C CA . ALA A 1 99 ? 13.289 16.234 10.523 1 83.12 99 ALA A CA 1
ATOM 740 C C . ALA A 1 99 ? 14.055 17.547 10.375 1 83.12 99 ALA A C 1
ATOM 742 O O . ALA A 1 99 ? 13.625 18.578 10.883 1 83.12 99 ALA A O 1
ATOM 743 N N . ALA A 1 100 ? 15.172 17.484 9.719 1 82.25 100 ALA A N 1
ATOM 744 C CA . ALA A 1 100 ? 15.977 18.688 9.492 1 82.25 100 ALA A CA 1
ATOM 745 C C . ALA A 1 100 ? 15.203 19.719 8.68 1 82.25 100 ALA A C 1
ATOM 747 O O . ALA A 1 100 ? 15.25 20.906 8.977 1 82.25 100 ALA A O 1
ATOM 748 N N . GLY A 1 101 ? 14.547 19.25 7.613 1 82.44 101 GLY A N 1
ATOM 749 C CA . GLY A 1 101 ? 13.742 20.141 6.793 1 82.44 101 GLY A CA 1
ATOM 750 C C . GLY A 1 101 ? 12.602 20.797 7.559 1 82.44 101 GLY A C 1
ATOM 751 O O . GLY A 1 101 ? 12.367 22 7.422 1 82.44 101 GLY A O 1
ATOM 752 N N . ILE A 1 102 ? 11.977 20.062 8.406 1 82.94 102 ILE A N 1
ATOM 753 C CA . ILE A 1 102 ? 10.844 20.562 9.188 1 82.94 102 ILE A CA 1
ATOM 754 C C . ILE A 1 102 ? 11.328 21.594 10.195 1 82.94 102 ILE A C 1
ATOM 756 O O . ILE A 1 102 ? 10.672 22.625 10.406 1 82.94 102 ILE A O 1
ATOM 760 N N . ARG A 1 103 ? 12.438 21.266 10.844 1 82.81 103 ARG A N 1
ATOM 761 C CA . ARG A 1 103 ? 13 22.219 11.797 1 82.81 103 ARG A CA 1
ATOM 762 C C . ARG A 1 103 ? 13.266 23.562 11.133 1 82.81 103 ARG A C 1
ATOM 764 O O . ARG A 1 103 ? 12.969 24.625 11.711 1 82.81 103 ARG A O 1
ATOM 771 N N . THR A 1 104 ? 13.836 23.5 9.969 1 81.56 104 THR A N 1
ATOM 772 C CA . THR A 1 104 ? 14.141 24.734 9.234 1 81.56 104 THR A CA 1
ATOM 773 C C . THR A 1 104 ? 12.859 25.484 8.883 1 81.56 104 THR A C 1
ATOM 775 O O . THR A 1 104 ? 12.805 26.703 8.977 1 81.56 104 THR A O 1
ATOM 778 N N . ALA A 1 105 ? 11.852 24.781 8.539 1 82.19 105 ALA A N 1
ATOM 779 C CA . ALA A 1 105 ? 10.586 25.391 8.125 1 82.19 105 ALA A CA 1
ATOM 780 C C . ALA A 1 105 ? 9.867 26.031 9.312 1 82.19 105 ALA A C 1
ATOM 782 O O . ALA A 1 105 ? 9.125 27 9.141 1 82.19 105 ALA A O 1
ATOM 783 N N . LEU A 1 106 ? 10.102 25.469 10.484 1 82.25 106 LEU A N 1
ATOM 784 C CA . LEU A 1 106 ? 9.398 25.922 11.672 1 82.25 106 LEU A CA 1
ATOM 785 C C . LEU A 1 106 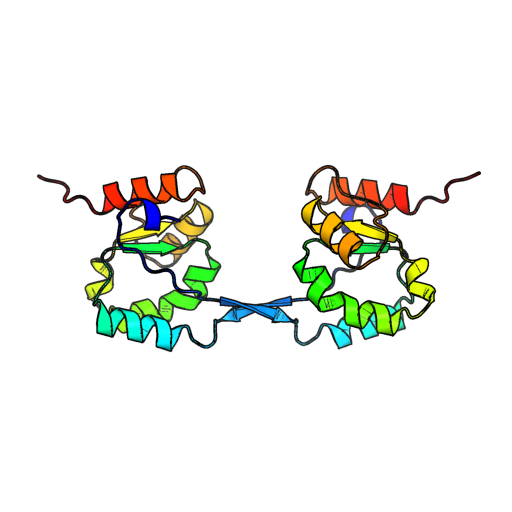? 10.141 27.094 12.328 1 82.25 106 LEU A C 1
ATOM 787 O O . LEU A 1 106 ? 9.602 27.766 13.203 1 82.25 106 LEU A O 1
ATOM 791 N N . GLN A 1 107 ? 11.398 27.234 11.969 1 77.25 107 GLN A N 1
ATOM 792 C CA . GLN A 1 107 ? 12.172 28.328 12.555 1 77.25 107 GLN A CA 1
ATOM 793 C C . GLN A 1 107 ? 11.664 29.672 12.078 1 77.25 107 GLN A C 1
ATOM 795 O O . GLN A 1 107 ? 11.359 29.844 10.891 1 77.25 107 GLN A O 1
ATOM 800 N N . PRO A 1 108 ? 11.297 30.547 13.109 1 66.62 108 PRO A N 1
ATOM 801 C CA . PRO A 1 108 ? 10.883 31.906 12.742 1 66.62 108 PRO A CA 1
ATOM 802 C C . PRO A 1 108 ? 11.945 32.656 11.93 1 66.62 108 PRO A C 1
ATOM 804 O O . PRO A 1 108 ? 13.141 32.406 12.102 1 66.62 108 PRO A O 1
ATOM 807 N N . HIS A 1 109 ? 11.688 32.812 10.555 1 54.12 109 HIS A N 1
ATOM 808 C CA . HIS A 1 109 ? 12.617 33.656 9.812 1 54.12 109 HIS A CA 1
ATOM 809 C C . HIS A 1 109 ? 12.844 35 10.531 1 54.12 109 HIS A C 1
ATOM 811 O O . HIS A 1 109 ? 11.883 35.688 10.859 1 54.12 109 HIS A O 1
ATOM 817 N N . SER A 1 110 ? 13.664 35.031 11.57 1 42.47 110 SER A N 1
ATOM 818 C CA . SER A 1 110 ? 14.039 36.344 12.094 1 42.47 110 SER A CA 1
ATOM 819 C C . SER A 1 110 ? 14.344 37.312 10.969 1 42.47 110 SER A C 1
ATOM 821 O O . SER A 1 110 ? 15.18 37.062 10.102 1 42.47 110 SER A O 1
ATOM 823 N N . CYS A 1 111 ? 13.352 38.25 10.727 1 37.97 111 CYS A N 1
ATOM 824 C CA . CYS A 1 111 ? 13.75 39.469 10.047 1 37.97 111 CYS A CA 1
ATOM 825 C C . CYS A 1 111 ? 14.617 40.344 10.953 1 37.97 111 CYS A C 1
ATOM 827 O O . CYS A 1 111 ? 14.469 40.312 12.18 1 37.97 111 CYS A O 1
ATOM 829 N N . MET B 1 1 ? 12.984 7.164 13.766 1 44.5 1 MET B N 1
ATOM 830 C CA . MET B 1 1 ? 11.664 7.793 13.852 1 44.5 1 MET B CA 1
ATOM 831 C C . MET B 1 1 ? 11.789 9.25 14.289 1 44.5 1 MET B C 1
ATOM 833 O O . MET B 1 1 ? 12.781 9.633 14.914 1 44.5 1 MET B O 1
ATOM 837 N N . LEU B 1 2 ? 11.188 10.156 13.445 1 52.34 2 LEU B N 1
ATOM 838 C CA . LEU B 1 2 ? 11.344 11.586 13.695 1 52.34 2 LEU B CA 1
ATOM 839 C C . LEU B 1 2 ? 11.234 11.891 15.188 1 52.34 2 LEU B C 1
ATOM 841 O O . LEU B 1 2 ? 11.719 12.922 15.648 1 52.34 2 LEU B O 1
ATOM 845 N N . ARG B 1 3 ? 10.664 10.992 15.93 1 55.62 3 ARG B N 1
ATOM 846 C CA . ARG B 1 3 ? 10.484 11.203 17.359 1 55.62 3 ARG B CA 1
ATOM 847 C C . ARG B 1 3 ? 11.828 11.352 18.078 1 55.62 3 ARG B C 1
ATOM 849 O O . ARG B 1 3 ? 11.938 12.07 19.062 1 55.62 3 ARG B O 1
ATOM 856 N N . ASP B 1 4 ? 12.719 10.609 17.562 1 53.19 4 ASP B N 1
ATOM 857 C CA . ASP B 1 4 ? 13.953 10.531 18.359 1 53.19 4 ASP B CA 1
ATOM 858 C C . ASP B 1 4 ? 14.633 11.898 18.438 1 53.19 4 ASP B C 1
ATOM 860 O O . ASP B 1 4 ? 15.492 12.125 19.281 1 53.19 4 ASP B O 1
ATOM 864 N N . LYS B 1 5 ? 14.391 12.812 17.547 1 55.5 5 LYS B N 1
ATOM 865 C CA . LYS B 1 5 ? 15.258 13.992 17.531 1 55.5 5 LYS B CA 1
ATOM 866 C C . LYS B 1 5 ? 14.609 15.156 18.281 1 55.5 5 LYS B C 1
ATOM 868 O O . LYS B 1 5 ? 15.047 16.297 18.172 1 55.5 5 LYS B O 1
ATOM 873 N N . GLY B 1 6 ? 13.617 14.836 19.109 1 60.16 6 GLY B N 1
ATOM 874 C CA . GLY B 1 6 ? 13.125 15.836 20.031 1 60.16 6 GLY B CA 1
ATOM 875 C C . GLY B 1 6 ? 11.938 16.609 19.5 1 60.16 6 GLY B C 1
ATOM 876 O O . GLY B 1 6 ? 11.508 17.594 20.109 1 60.16 6 GLY B O 1
ATOM 877 N N . ILE B 1 7 ? 11.68 16.562 18.219 1 64.19 7 ILE B N 1
ATOM 878 C CA . ILE B 1 7 ? 10.469 17.234 17.75 1 64.19 7 ILE B CA 1
ATOM 879 C C . ILE B 1 7 ? 9.25 16.375 18.078 1 64.19 7 ILE B C 1
ATOM 881 O O . ILE B 1 7 ? 9.172 15.211 17.656 1 64.19 7 ILE B O 1
ATOM 885 N N . PRO B 1 8 ? 8.453 16.969 19.047 1 75.06 8 PRO B N 1
ATOM 886 C CA . PRO B 1 8 ? 7.234 16.203 19.297 1 75.06 8 PRO B CA 1
ATOM 887 C C . PRO B 1 8 ? 6.457 15.898 18.016 1 75.06 8 PRO B C 1
ATOM 889 O O . PRO B 1 8 ? 6.219 16.797 17.203 1 75.06 8 PRO B O 1
ATOM 892 N N . MET B 1 9 ? 6.398 14.719 17.719 1 82 9 MET B N 1
ATOM 893 C CA . MET B 1 9 ? 5.711 14.312 16.5 1 82 9 MET B CA 1
ATOM 894 C C . MET B 1 9 ? 4.707 13.203 16.797 1 82 9 MET B C 1
ATOM 896 O O . MET B 1 9 ? 4.902 12.406 17.719 1 82 9 MET B O 1
ATOM 900 N N . GLU B 1 10 ? 3.521 13.383 16.141 1 87.69 10 GLU B N 1
ATOM 901 C CA . GLU B 1 10 ? 2.514 12.328 16.188 1 87.69 10 GLU B CA 1
ATOM 902 C C . GLU B 1 10 ? 2.303 11.711 14.805 1 87.69 10 GLU B C 1
ATOM 904 O O . GLU B 1 10 ? 2.184 12.43 13.812 1 87.69 10 GLU B O 1
ATOM 909 N N . SER B 1 11 ? 2.4 10.469 14.82 1 90.56 11 SER B N 1
ATOM 910 C CA . SER B 1 11 ? 2.146 9.75 13.578 1 90.56 11 SER B CA 1
ATOM 911 C C . SER B 1 11 ? 0.718 9.219 13.531 1 90.56 11 SER B C 1
ATOM 913 O O . SER B 1 11 ? 0.233 8.641 14.5 1 90.56 11 SER B O 1
ATOM 915 N N . ILE B 1 12 ? 0.013 9.508 12.461 1 92.94 12 ILE B N 1
ATOM 916 C CA . ILE B 1 12 ? -1.358 9.055 12.273 1 92.94 12 ILE B CA 1
ATOM 917 C C . ILE B 1 12 ? -1.448 8.195 11.016 1 92.94 12 ILE B C 1
ATOM 919 O O . ILE B 1 12 ? -1.043 8.625 9.938 1 92.94 12 ILE B O 1
ATOM 923 N N . VAL B 1 13 ? -1.888 6.945 11.094 1 93.94 13 VAL B N 1
ATOM 924 C CA . VAL B 1 13 ? -2.146 6.07 9.953 1 93.94 13 VAL B CA 1
ATOM 925 C C . VAL B 1 13 ? -3.416 6.523 9.234 1 93.94 13 VAL B C 1
ATOM 927 O O . VAL B 1 13 ? -4.488 6.594 9.844 1 93.94 13 VAL B O 1
ATOM 930 N N . VAL B 1 14 ? -3.348 6.832 7.91 1 94.69 14 VAL B N 1
ATOM 931 C CA . VAL B 1 14 ? -4.449 7.488 7.211 1 94.69 14 VAL B CA 1
ATOM 932 C C . VAL B 1 14 ? -5.125 6.496 6.266 1 94.69 14 VAL B C 1
ATOM 934 O O . VAL B 1 14 ? -6.289 6.668 5.906 1 94.69 14 VAL B O 1
ATOM 937 N N . TYR B 1 15 ? -4.379 5.441 5.945 1 93.75 15 TYR B N 1
ATOM 938 C CA . TYR B 1 15 ? -4.949 4.402 5.098 1 93.75 15 TYR B CA 1
ATOM 939 C C . TYR B 1 15 ? -4.387 3.031 5.461 1 93.75 15 TYR B C 1
ATOM 941 O O . TYR B 1 15 ? -3.422 2.932 6.219 1 93.75 15 TYR B O 1
ATOM 949 N N . GLN B 1 16 ? -5.066 1.991 5.016 1 93.25 16 GLN B N 1
ATOM 950 C CA . GLN B 1 16 ? -4.586 0.63 5.219 1 93.25 16 GLN B CA 1
ATOM 951 C C . GLN B 1 16 ? -4.848 -0.236 3.99 1 93.25 16 GLN B C 1
ATOM 953 O O . GLN B 1 16 ? -5.699 0.094 3.162 1 93.25 16 GLN B O 1
ATOM 958 N N . LYS B 1 17 ? -4.02 -1.275 3.947 1 93.12 17 LYS B N 1
ATOM 959 C CA . LYS B 1 17 ? -4.215 -2.262 2.887 1 93.12 17 LYS B CA 1
ATOM 960 C C . LYS B 1 17 ? -5.262 -3.297 3.285 1 93.12 17 LYS B C 1
ATOM 962 O O . LYS B 1 17 ? -5.234 -3.816 4.402 1 93.12 17 LYS B O 1
ATOM 967 N N . VAL B 1 18 ? -6.176 -3.547 2.377 1 94.88 18 VAL B N 1
ATOM 968 C CA . VAL B 1 18 ? -7.164 -4.602 2.57 1 94.88 18 VAL B CA 1
ATOM 969 C C . VAL B 1 18 ? -7.227 -5.484 1.326 1 94.88 18 VAL B C 1
ATOM 971 O O . VAL B 1 18 ? -6.824 -5.066 0.239 1 94.88 18 VAL B O 1
ATOM 974 N N . PRO B 1 19 ? -7.664 -6.699 1.54 1 94.44 19 PRO B N 1
ATOM 975 C CA . PRO B 1 19 ? -7.836 -7.539 0.351 1 94.44 19 PRO B CA 1
ATOM 976 C C . PRO B 1 19 ? -8.719 -6.883 -0.708 1 94.44 19 PRO B C 1
ATOM 978 O O . PRO B 1 19 ? -9.703 -6.219 -0.37 1 94.44 19 PRO B O 1
ATOM 981 N N . HIS B 1 20 ? -8.336 -7.059 -1.917 1 95.44 20 HIS B N 1
ATOM 982 C CA . HIS B 1 20 ? -9.227 -6.656 -3 1 95.44 20 HIS B CA 1
ATOM 983 C C . HIS B 1 20 ? -10.539 -7.434 -2.955 1 95.44 20 HIS B C 1
ATOM 985 O O . HIS B 1 20 ? -10.531 -8.664 -2.816 1 95.44 20 HIS B O 1
ATOM 991 N N . PRO B 1 21 ? -11.641 -6.758 -3.025 1 93.81 21 PRO B N 1
ATOM 992 C CA . PRO B 1 21 ? -12.922 -7.449 -2.861 1 93.81 21 PRO B CA 1
ATOM 993 C C . PRO B 1 21 ? 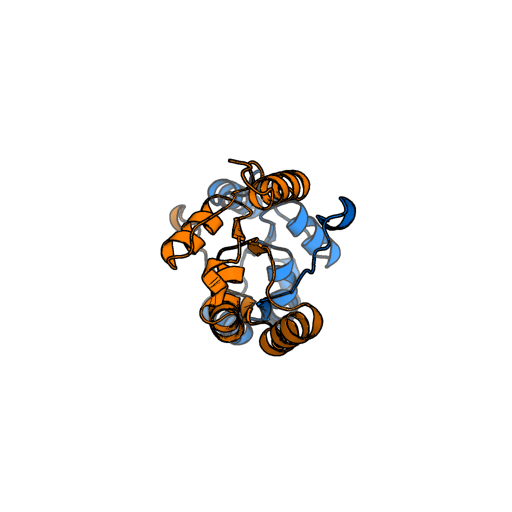-13.172 -8.492 -3.947 1 93.81 21 PRO B C 1
ATOM 995 O O . PRO B 1 21 ? -13.938 -9.438 -3.738 1 93.81 21 PRO B O 1
ATOM 998 N N . GLY B 1 22 ? -12.508 -8.453 -5.059 1 95.44 22 GLY B N 1
ATOM 999 C CA . GLY B 1 22 ? -12.734 -9.375 -6.156 1 95.44 22 GLY B CA 1
ATOM 1000 C C . GLY B 1 22 ? -11.633 -10.406 -6.301 1 95.44 22 GLY B C 1
ATOM 1001 O O . GLY B 1 22 ? -11.531 -11.078 -7.332 1 95.44 22 GLY B O 1
ATOM 1002 N N . ILE B 1 23 ? -10.836 -10.531 -5.324 1 96.12 23 ILE B N 1
ATOM 1003 C CA . ILE B 1 23 ? -9.641 -11.352 -5.504 1 96.12 23 ILE B CA 1
ATOM 1004 C C . ILE B 1 23 ? -10.047 -12.812 -5.691 1 96.12 23 ILE B C 1
ATOM 1006 O O . ILE B 1 23 ? -9.523 -13.5 -6.574 1 96.12 23 ILE B O 1
ATOM 1010 N N . GLN B 1 24 ? -10.953 -13.336 -4.887 1 95 24 GLN B N 1
ATOM 1011 C CA . GLN B 1 24 ? -11.383 -14.727 -5.027 1 95 24 GLN B CA 1
ATOM 1012 C C . GLN B 1 24 ? -12 -14.977 -6.398 1 95 24 GLN B C 1
ATOM 1014 O O . GLN B 1 24 ? -11.641 -15.938 -7.086 1 95 24 GLN B O 1
ATOM 1019 N N . ARG B 1 25 ? -12.938 -14.102 -6.832 1 96.69 25 ARG B N 1
ATOM 1020 C CA . ARG B 1 25 ? -13.602 -14.227 -8.125 1 96.69 25 ARG B CA 1
ATOM 1021 C C . ARG B 1 25 ? -12.594 -14.156 -9.266 1 96.69 25 ARG B C 1
ATOM 1023 O O . ARG B 1 25 ? -12.68 -14.93 -10.227 1 96.69 25 ARG B O 1
ATOM 1030 N N . ASN B 1 26 ? -11.688 -13.227 -9.156 1 96.88 26 ASN B N 1
ATOM 1031 C CA . ASN B 1 26 ? -10.695 -13.039 -10.211 1 96.88 26 ASN B CA 1
ATOM 1032 C C . ASN B 1 26 ? -9.789 -14.258 -10.352 1 96.88 26 ASN B C 1
ATOM 1034 O O . ASN B 1 26 ? -9.492 -14.695 -11.469 1 96.88 26 ASN B O 1
ATOM 1038 N N . LEU B 1 27 ? -9.359 -14.805 -9.227 1 97.06 27 LEU B N 1
ATOM 1039 C CA . LEU B 1 27 ? -8.539 -16.016 -9.266 1 97.06 27 LEU B CA 1
ATOM 1040 C C . LEU B 1 27 ? -9.344 -17.203 -9.781 1 97.06 27 LEU B C 1
ATOM 1042 O O . LEU B 1 27 ? -8.859 -17.969 -10.609 1 97.06 27 LEU B O 1
ATOM 1046 N N . ASP B 1 28 ? -10.578 -17.312 -9.336 1 97.12 28 ASP B N 1
ATOM 1047 C CA . ASP B 1 28 ? -11.453 -18.375 -9.82 1 97.12 28 ASP B CA 1
ATOM 1048 C C . ASP B 1 28 ? -11.594 -18.297 -11.344 1 97.12 28 ASP B C 1
ATOM 1050 O O . ASP B 1 28 ? -11.484 -19.328 -12.023 1 97.12 28 ASP B O 1
ATOM 1054 N N . SER B 1 29 ? -11.922 -17.125 -11.781 1 96.69 29 SER B N 1
ATOM 1055 C CA . SER B 1 29 ? -12.094 -16.922 -13.219 1 96.69 29 SER B CA 1
ATOM 1056 C C . SER B 1 29 ? -10.844 -17.312 -13.992 1 96.69 29 SER B C 1
ATOM 1058 O O . SER B 1 29 ? -10.922 -18 -15.016 1 96.69 29 SER B O 1
ATOM 1060 N N . TYR B 1 30 ? -9.758 -16.953 -13.539 1 95.69 30 TYR B N 1
ATOM 1061 C CA . TYR B 1 30 ? -8.5 -17.297 -14.203 1 95.69 30 TYR B CA 1
ATOM 1062 C C . TYR B 1 30 ? -8.32 -18.812 -14.266 1 95.69 30 TYR B C 1
ATOM 1064 O O . TYR B 1 30 ? -8.086 -19.359 -15.336 1 95.69 30 TYR B O 1
ATOM 1072 N N . TYR B 1 31 ? -8.398 -19.453 -13.125 1 96.06 31 TYR B N 1
ATOM 1073 C CA . TYR B 1 31 ? -8.172 -20.891 -13.062 1 96.06 31 TYR B CA 1
ATOM 1074 C C . TYR B 1 31 ? -9.164 -21.641 -13.945 1 96.06 31 TYR B C 1
ATOM 1076 O O . TYR B 1 31 ? -8.812 -22.641 -14.586 1 96.06 31 TYR B O 1
ATOM 1084 N N . SER B 1 32 ? -10.438 -21.141 -13.922 1 96.25 32 SER B N 1
ATOM 1085 C CA . SER B 1 32 ? -11.469 -21.781 -14.727 1 96.25 32 SER B CA 1
ATOM 1086 C C . SER B 1 32 ? -11.195 -21.609 -16.219 1 96.25 32 SER B C 1
ATOM 1088 O O . SER B 1 32 ? -11.383 -22.547 -17 1 96.25 32 SER B O 1
ATOM 1090 N N . GLU B 1 33 ? -10.664 -20.484 -16.594 1 95.19 33 GLU B N 1
ATOM 1091 C CA . GLU B 1 33 ? -10.477 -20.141 -18 1 95.19 33 GLU B CA 1
ATOM 1092 C C . GLU B 1 33 ? -9.125 -20.625 -18.516 1 95.19 33 GLU B C 1
ATOM 1094 O O . GLU B 1 33 ? -9.008 -21.078 -19.656 1 95.19 33 GLU B O 1
ATOM 1099 N N . GLN B 1 34 ? -8.133 -20.562 -17.672 1 93.56 34 GLN B N 1
ATOM 1100 C CA . GLN B 1 34 ? -6.766 -20.781 -18.141 1 93.56 34 GLN B CA 1
ATOM 1101 C C . GLN B 1 34 ? -6.16 -22.031 -17.516 1 93.56 34 GLN B C 1
ATOM 1103 O O . GLN B 1 34 ? -5.141 -22.547 -18 1 93.56 34 GLN B O 1
ATOM 1108 N N . GLY B 1 35 ? -6.785 -22.531 -16.469 1 94.38 35 GLY B N 1
ATOM 1109 C CA . GLY B 1 35 ? -6.207 -23.656 -15.75 1 94.38 35 GLY B CA 1
ATOM 1110 C C . GLY B 1 35 ? -5.098 -23.25 -14.797 1 94.38 35 GLY B C 1
ATOM 1111 O O . GLY B 1 35 ? -5.047 -22.109 -14.352 1 94.38 35 GLY B O 1
ATOM 1112 N N . ILE B 1 36 ? -4.25 -24.203 -14.398 1 94.38 36 ILE B N 1
ATOM 1113 C CA . ILE B 1 36 ? -3.164 -23.984 -13.453 1 94.38 36 ILE B CA 1
ATOM 1114 C C . ILE B 1 36 ? -2.053 -23.172 -14.117 1 94.38 36 ILE B C 1
ATOM 1116 O O . ILE B 1 36 ? -1.539 -23.562 -15.172 1 94.38 36 ILE B O 1
ATOM 1120 N N . PRO B 1 37 ? -1.719 -22.094 -13.547 1 94.06 37 PRO B N 1
ATOM 1121 C CA . PRO B 1 37 ? -0.644 -21.312 -14.156 1 94.06 37 PRO B CA 1
ATOM 1122 C C . PRO B 1 37 ? 0.713 -22 -14.078 1 94.06 37 PRO B C 1
ATOM 1124 O O . PRO B 1 37 ? 1.002 -22.688 -13.102 1 94.06 37 PRO B O 1
ATOM 1127 N N . ALA B 1 38 ? 1.48 -21.734 -15.141 1 91.81 38 ALA B N 1
ATOM 1128 C CA . ALA B 1 38 ? 2.838 -22.281 -15.133 1 91.81 38 ALA B CA 1
ATOM 1129 C C . ALA B 1 38 ? 3.711 -21.562 -14.109 1 91.81 38 ALA B C 1
ATOM 1131 O O . ALA B 1 38 ? 4.621 -22.156 -13.531 1 91.81 38 ALA B O 1
ATOM 1132 N N . SER B 1 39 ? 3.406 -20.281 -13.945 1 93.75 39 SER B N 1
ATOM 1133 C CA . SER B 1 39 ? 4.188 -19.469 -13.016 1 93.75 39 SER B CA 1
ATOM 1134 C C . SER B 1 39 ? 3.33 -18.391 -12.375 1 93.75 39 SER B C 1
ATOM 1136 O O . SER B 1 39 ? 2.377 -17.906 -12.984 1 93.75 39 SER B O 1
ATOM 1138 N N . ILE B 1 40 ? 3.631 -18.031 -11.117 1 95.25 40 ILE B N 1
ATOM 1139 C CA . ILE B 1 40 ? 3.041 -16.906 -10.398 1 95.25 40 ILE B CA 1
ATOM 1140 C C . ILE B 1 40 ? 4.148 -16.016 -9.852 1 95.25 40 ILE B C 1
ATOM 1142 O O . ILE B 1 40 ? 5.059 -16.484 -9.164 1 95.25 40 ILE B O 1
ATOM 1146 N N . THR B 1 41 ? 4.039 -14.789 -10.203 1 94.06 41 THR B N 1
ATOM 1147 C CA . THR B 1 41 ? 5.008 -13.805 -9.727 1 94.06 41 THR B CA 1
ATOM 1148 C C . THR B 1 41 ? 4.375 -12.883 -8.688 1 94.06 41 THR B C 1
ATOM 1150 O O . THR B 1 41 ? 3.281 -12.352 -8.898 1 94.06 41 THR B O 1
ATOM 1153 N N . PHE B 1 42 ? 5.07 -12.766 -7.57 1 94.94 42 PHE B N 1
ATOM 1154 C CA . PHE B 1 42 ? 4.633 -11.812 -6.555 1 94.94 42 PHE B CA 1
ATOM 1155 C C . PHE B 1 42 ? 5.512 -10.562 -6.562 1 94.94 42 PHE B C 1
ATOM 1157 O O . PHE B 1 42 ? 6.738 -10.664 -6.609 1 94.94 42 PHE B O 1
ATOM 1164 N N . PHE B 1 43 ? 4.848 -9.391 -6.469 1 92.06 43 PHE B N 1
ATOM 1165 C CA . PHE B 1 43 ? 5.551 -8.117 -6.512 1 92.06 43 PHE B CA 1
ATOM 1166 C C . PHE B 1 43 ? 5.727 -7.547 -5.109 1 92.06 43 PHE B C 1
ATOM 1168 O O . PHE B 1 43 ? 6.301 -6.469 -4.941 1 92.06 43 PHE B O 1
ATOM 1175 N N . SER B 1 44 ? 5.199 -8.164 -4.156 1 93.12 44 SER B N 1
ATOM 1176 C CA . SER B 1 44 ? 5.34 -7.773 -2.758 1 93.12 44 SER B CA 1
ATOM 1177 C C . SER B 1 44 ? 4.941 -8.914 -1.826 1 93.12 44 SER B C 1
ATOM 1179 O O . SER B 1 44 ? 4.16 -9.789 -2.207 1 93.12 44 SER B O 1
ATOM 1181 N N . PRO B 1 45 ? 5.461 -8.914 -0.569 1 96.19 45 PRO B N 1
ATOM 1182 C CA . PRO B 1 45 ? 4.988 -9.883 0.425 1 96.19 45 PRO B CA 1
ATOM 1183 C C . PRO B 1 45 ? 3.49 -9.773 0.69 1 96.19 45 PRO B C 1
ATOM 1185 O O . PRO B 1 45 ? 2.824 -10.789 0.919 1 96.19 45 PRO B O 1
ATOM 1188 N N . SER B 1 46 ? 2.914 -8.555 0.616 1 95.19 46 SER B N 1
ATOM 1189 C CA . SER B 1 46 ? 1.485 -8.359 0.837 1 95.19 46 SER B CA 1
ATOM 1190 C C . SER B 1 46 ? 0.659 -9.086 -0.216 1 95.19 46 SER B C 1
ATOM 1192 O O . SER B 1 46 ? -0.369 -9.695 0.101 1 95.19 46 SER B O 1
ATOM 1194 N N . GLY B 1 47 ? 1.127 -9.008 -1.456 1 96.44 47 GLY B N 1
ATOM 1195 C CA . GLY B 1 47 ? 0.444 -9.758 -2.502 1 96.44 47 GLY B CA 1
ATOM 1196 C C . GLY B 1 47 ? 0.311 -11.234 -2.191 1 96.44 47 GLY B C 1
ATOM 1197 O O . GLY B 1 47 ? -0.753 -11.82 -2.389 1 96.44 47 GLY B O 1
ATOM 1198 N N . LEU B 1 48 ? 1.423 -11.781 -1.738 1 97 48 LEU B N 1
ATOM 1199 C CA . LEU B 1 48 ? 1.437 -13.18 -1.332 1 97 48 LEU B CA 1
ATOM 1200 C C . LEU B 1 48 ? 0.467 -13.422 -0.18 1 97 48 LEU B C 1
ATOM 1202 O O . LEU B 1 48 ? -0.385 -14.312 -0.256 1 97 48 LEU B O 1
ATOM 1206 N N . THR B 1 49 ? 0.517 -12.625 0.797 1 96.38 49 THR B N 1
ATOM 1207 C CA . THR B 1 49 ? -0.282 -12.758 2.01 1 96.38 49 THR B CA 1
ATOM 1208 C C . THR B 1 49 ? -1.771 -12.781 1.677 1 96.38 49 THR B C 1
ATOM 1210 O O . THR B 1 49 ? -2.52 -13.609 2.207 1 96.38 49 THR B O 1
ATOM 1213 N N . TYR B 1 50 ? -2.207 -12.008 0.727 1 96.69 50 TYR B N 1
ATOM 1214 C CA . TYR B 1 50 ? -3.635 -11.836 0.479 1 96.69 50 TYR B CA 1
ATOM 1215 C C . TYR B 1 50 ? -4.137 -12.844 -0.552 1 96.69 50 TYR B C 1
ATOM 1217 O O . TYR B 1 50 ? -5.344 -13.039 -0.698 1 96.69 50 TYR B O 1
ATOM 1225 N N . SER B 1 51 ? -3.205 -13.492 -1.264 1 97.75 51 SER B N 1
ATOM 1226 C CA . SER B 1 51 ? -3.678 -14.328 -2.361 1 97.75 51 SER B CA 1
ATOM 1227 C C . SER B 1 51 ? -3.348 -15.797 -2.119 1 97.75 51 SER B C 1
ATOM 1229 O O . SER B 1 51 ? -3.957 -16.688 -2.721 1 97.75 51 SER B O 1
ATOM 1231 N N . LEU B 1 52 ? -2.428 -16.078 -1.256 1 97.62 52 LEU B N 1
ATOM 1232 C CA . LEU B 1 52 ? -1.864 -17.422 -1.133 1 97.62 52 LEU B CA 1
ATOM 1233 C C . LEU B 1 52 ? -2.938 -18.422 -0.726 1 97.62 52 LEU B C 1
ATOM 1235 O O . LEU B 1 52 ? -2.988 -19.531 -1.259 1 97.62 52 LEU B O 1
ATOM 1239 N N . GLY B 1 53 ? -3.783 -18.094 0.234 1 97.38 53 GLY B N 1
ATOM 1240 C CA . GLY B 1 53 ? -4.844 -19 0.632 1 97.38 53 GLY B CA 1
ATOM 1241 C C . GLY B 1 53 ? -5.719 -19.438 -0.527 1 97.38 53 GLY B C 1
ATOM 1242 O O . GLY B 1 53 ? -6.043 -20.625 -0.656 1 97.38 53 GLY B O 1
ATOM 1243 N N . HIS B 1 54 ? -6.094 -18.516 -1.363 1 97.38 54 HIS B N 1
ATOM 1244 C CA . HIS B 1 54 ? -6.918 -18.812 -2.533 1 97.38 54 HIS B CA 1
ATOM 1245 C C . HIS B 1 54 ? -6.156 -19.656 -3.543 1 97.38 54 HIS B C 1
ATOM 1247 O O . HIS B 1 54 ? -6.719 -20.594 -4.125 1 97.38 54 HIS B O 1
ATOM 1253 N N . ILE B 1 55 ? -4.934 -19.359 -3.77 1 97.69 55 ILE B N 1
ATOM 1254 C CA . ILE B 1 55 ? -4.086 -20.078 -4.715 1 97.69 55 ILE B CA 1
ATOM 1255 C C . ILE B 1 55 ? -3.938 -21.531 -4.27 1 97.69 55 ILE B C 1
ATOM 1257 O O . ILE B 1 55 ? -4.031 -22.453 -5.086 1 97.69 55 ILE B O 1
ATOM 1261 N N . ARG B 1 56 ? -3.699 -21.688 -2.988 1 97.69 56 ARG B N 1
ATOM 1262 C CA . ARG B 1 56 ? -3.57 -23.031 -2.443 1 97.69 56 ARG B CA 1
ATOM 1263 C C . ARG B 1 56 ? -4.859 -23.828 -2.639 1 97.69 56 ARG B C 1
ATOM 1265 O O . ARG B 1 56 ? -4.82 -25 -3.033 1 97.69 56 ARG B O 1
ATOM 1272 N N . GLU B 1 57 ? -5.91 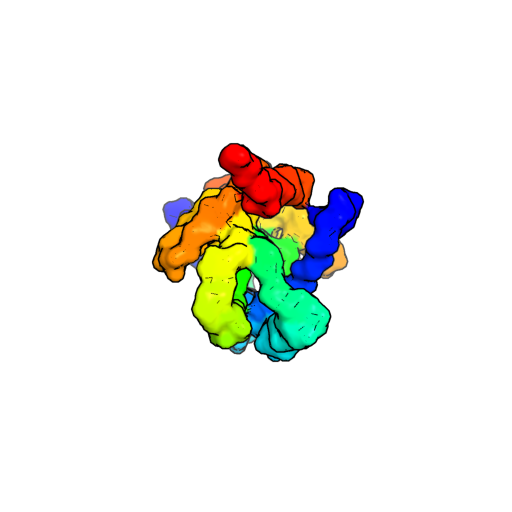-23.219 -2.346 1 97.69 57 GLU B N 1
ATOM 1273 C CA . GLU B 1 57 ? -7.211 -23.875 -2.486 1 97.69 57 GLU B CA 1
ATOM 1274 C C . GLU B 1 57 ? -7.477 -24.266 -3.938 1 97.69 57 GLU B C 1
ATOM 1276 O O . GLU B 1 57 ? -7.93 -25.375 -4.211 1 97.69 57 GLU B O 1
ATOM 1281 N N . LEU B 1 58 ? -7.254 -23.453 -4.867 1 97.5 58 LEU B N 1
ATOM 1282 C CA . LEU B 1 58 ? -7.566 -23.641 -6.277 1 97.5 58 LEU B CA 1
ATOM 1283 C C . LEU B 1 58 ? -6.578 -24.609 -6.926 1 97.5 58 LEU B C 1
ATOM 1285 O O . LEU B 1 58 ? -6.941 -25.375 -7.824 1 97.5 58 LEU B O 1
ATOM 1289 N N . SER B 1 59 ? -5.336 -24.531 -6.52 1 97.5 59 SER B N 1
ATOM 1290 C CA . SER B 1 59 ? -4.297 -25.359 -7.129 1 97.5 59 SER B CA 1
ATOM 1291 C C . SER B 1 59 ? -4.293 -26.766 -6.543 1 97.5 59 SER B C 1
ATOM 1293 O O . SER B 1 59 ? -3.922 -27.719 -7.219 1 97.5 59 SER B O 1
ATOM 1295 N N . GLY B 1 60 ? -4.672 -26.875 -5.223 1 96 60 GLY B N 1
ATOM 1296 C CA . GLY B 1 60 ? -4.578 -28.172 -4.566 1 96 60 GLY B CA 1
ATOM 1297 C C . GLY B 1 60 ? -3.18 -28.75 -4.609 1 96 60 GLY B C 1
ATOM 1298 O O . GLY B 1 60 ? -2.209 -28.094 -4.246 1 96 60 GLY B O 1
ATOM 1299 N N . SER B 1 61 ? -3.061 -29.984 -5.023 1 95.31 61 SER B N 1
ATOM 1300 C CA . SER B 1 61 ? -1.79 -30.703 -5.07 1 95.31 61 SER B CA 1
ATOM 1301 C C . SER B 1 61 ? -0.932 -30.219 -6.238 1 95.31 61 SER B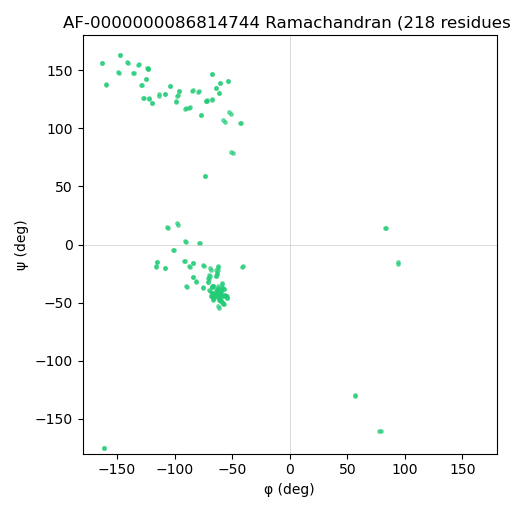 C 1
ATOM 1303 O O . SER B 1 61 ? 0.282 -30.438 -6.25 1 95.31 61 SER B O 1
ATOM 1305 N N . SER B 1 62 ? -1.561 -29.578 -7.18 1 96.06 62 SER B N 1
ATOM 1306 C CA . SER B 1 62 ? -0.849 -29.141 -8.375 1 96.06 62 SER B CA 1
ATOM 1307 C C . SER B 1 62 ? -0.026 -27.875 -8.094 1 96.06 62 SER B C 1
ATOM 1309 O O . SER B 1 62 ? 0.678 -27.391 -8.977 1 96.06 62 SER B O 1
ATOM 1311 N N . ILE B 1 63 ? -0.042 -27.375 -6.852 1 96.12 63 ILE B N 1
ATOM 1312 C CA . ILE B 1 63 ? 0.679 -26.156 -6.5 1 96.12 63 ILE B CA 1
ATOM 1313 C C . ILE B 1 63 ? 2.182 -26.375 -6.664 1 96.12 63 ILE B C 1
ATOM 1315 O O . ILE B 1 63 ? 2.928 -25.438 -6.949 1 96.12 63 ILE B O 1
ATOM 1319 N N . ASP B 1 64 ? 2.568 -27.594 -6.527 1 93.81 64 ASP B N 1
ATOM 1320 C CA . ASP B 1 64 ? 3.986 -27.938 -6.613 1 93.81 64 ASP B CA 1
ATOM 1321 C C . ASP B 1 64 ? 4.512 -27.75 -8.039 1 93.81 64 ASP B C 1
ATOM 1323 O O . ASP B 1 64 ? 5.723 -27.672 -8.25 1 93.81 64 ASP B O 1
ATOM 1327 N N . ARG B 1 65 ? 3.646 -27.766 -9 1 92.88 65 ARG B N 1
ATOM 1328 C CA . ARG B 1 65 ? 4.035 -27.625 -10.398 1 92.88 65 ARG B CA 1
ATOM 1329 C C . ARG B 1 65 ? 4.184 -26.156 -10.781 1 92.88 65 ARG B C 1
ATOM 1331 O O . ARG B 1 65 ? 4.742 -25.828 -11.836 1 92.88 65 ARG B O 1
ATOM 1338 N N . ILE B 1 66 ? 3.676 -25.281 -10 1 94.88 66 ILE B N 1
ATOM 1339 C CA . ILE B 1 66 ? 3.729 -23.859 -10.289 1 94.88 66 ILE B CA 1
ATOM 1340 C C . ILE B 1 66 ? 5.109 -23.312 -9.945 1 94.88 66 ILE B C 1
ATOM 1342 O O . ILE B 1 66 ? 5.656 -23.609 -8.883 1 94.88 66 ILE B O 1
ATOM 1346 N N . LYS B 1 67 ? 5.691 -22.562 -10.859 1 94.25 67 LYS B N 1
ATOM 1347 C CA . LYS B 1 67 ? 6.941 -21.859 -10.602 1 94.25 67 LYS B CA 1
ATOM 1348 C C . LYS B 1 67 ? 6.676 -20.484 -9.984 1 94.25 67 LYS B C 1
ATOM 1350 O O . LYS B 1 67 ? 6.109 -19.609 -10.641 1 94.25 67 LYS B O 1
ATOM 1355 N N . PHE B 1 68 ? 7.164 -20.297 -8.773 1 96.06 68 P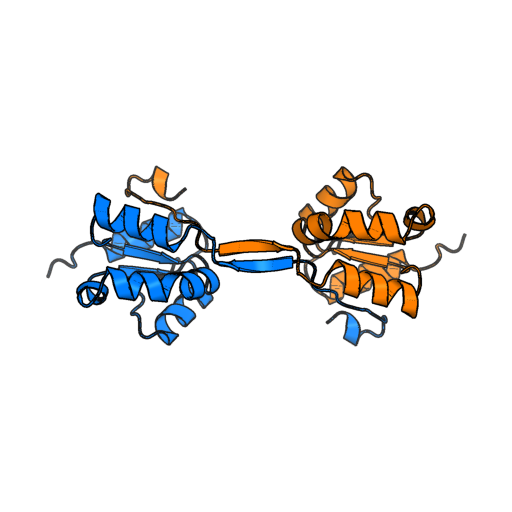HE B N 1
ATOM 1356 C CA . PHE B 1 68 ? 6.938 -19.047 -8.078 1 96.06 68 PHE B CA 1
ATOM 1357 C C . PHE B 1 68 ? 8.125 -18.109 -8.258 1 96.06 68 PHE B C 1
ATOM 1359 O O . PHE B 1 68 ? 9.281 -18.516 -8.109 1 96.06 68 PHE B O 1
ATOM 1366 N N . ALA B 1 69 ? 7.832 -16.891 -8.602 1 94.38 69 ALA B N 1
ATOM 1367 C CA . ALA B 1 69 ? 8.852 -15.867 -8.797 1 94.38 69 ALA B CA 1
ATOM 1368 C C .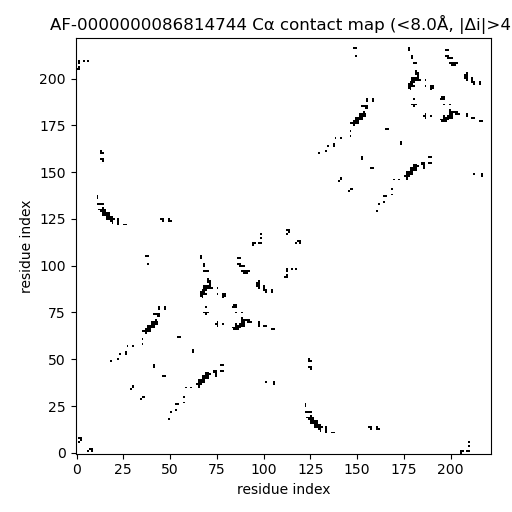 ALA B 1 69 ? 8.586 -14.664 -7.902 1 94.38 69 ALA B C 1
ATOM 1370 O O . ALA B 1 69 ? 7.441 -14.383 -7.543 1 94.38 69 ALA B O 1
ATOM 1371 N N . ALA B 1 70 ? 9.68 -14 -7.547 1 94.81 70 ALA B N 1
ATOM 1372 C CA . ALA B 1 70 ? 9.609 -12.82 -6.688 1 94.81 70 ALA B CA 1
ATOM 1373 C C . ALA B 1 70 ? 10.289 -11.617 -7.352 1 94.81 70 ALA B C 1
ATOM 1375 O O . ALA B 1 70 ? 11.344 -11.758 -7.977 1 94.81 70 ALA B O 1
ATOM 1376 N N . ILE B 1 71 ? 9.719 -10.531 -7.148 1 91.75 71 ILE B N 1
ATOM 1377 C CA . ILE B 1 71 ? 10.234 -9.305 -7.746 1 91.75 71 ILE B CA 1
ATOM 1378 C C . ILE B 1 71 ? 11.562 -8.93 -7.09 1 91.75 71 ILE B C 1
ATOM 1380 O O . ILE B 1 71 ? 12.367 -8.188 -7.672 1 91.75 71 ILE B O 1
ATOM 1384 N N . GLY B 1 72 ? 11.727 -9.352 -5.84 1 93.62 72 GLY B N 1
ATOM 1385 C CA . GLY B 1 72 ? 12.945 -9.055 -5.102 1 93.62 72 GLY B CA 1
ATOM 1386 C C . GLY B 1 72 ? 13.148 -9.961 -3.906 1 93.62 72 GLY B C 1
ATOM 1387 O O . GLY B 1 72 ? 12.344 -10.859 -3.654 1 93.62 72 GLY B O 1
ATOM 1388 N N . PRO B 1 73 ? 14.242 -9.633 -3.127 1 94.31 73 PRO B N 1
ATOM 1389 C CA . PRO B 1 73 ? 14.648 -10.539 -2.047 1 94.31 73 PRO B CA 1
ATOM 1390 C C . PRO B 1 73 ? 13.625 -10.594 -0.916 1 94.31 73 PRO B C 1
ATOM 1392 O O . PRO B 1 73 ? 13.422 -11.656 -0.314 1 94.31 73 PRO B O 1
ATOM 1395 N N . THR B 1 74 ? 12.969 -9.508 -0.567 1 95.25 74 THR B N 1
ATOM 1396 C CA . THR B 1 74 ? 11.977 -9.484 0.501 1 95.25 74 THR B CA 1
ATOM 1397 C C . THR B 1 74 ? 10.797 -10.391 0.161 1 95.25 74 THR B C 1
ATOM 1399 O O . THR B 1 74 ? 10.328 -11.156 1.006 1 95.25 74 THR B O 1
ATOM 1402 N N . THR B 1 75 ? 10.391 -10.312 -1.03 1 95.5 75 THR B N 1
ATOM 1403 C CA . THR B 1 75 ? 9.289 -11.141 -1.504 1 95.5 75 THR B CA 1
ATOM 1404 C C . THR B 1 75 ? 9.703 -12.602 -1.588 1 95.5 75 THR B C 1
ATOM 1406 O O . THR B 1 75 ? 8.922 -13.492 -1.238 1 95.5 75 THR B O 1
ATOM 1409 N N . ALA B 1 76 ? 10.906 -12.812 -2.031 1 96.69 76 ALA B N 1
ATOM 1410 C CA . ALA B 1 76 ? 11.422 -14.172 -2.1 1 96.69 76 ALA B CA 1
ATOM 1411 C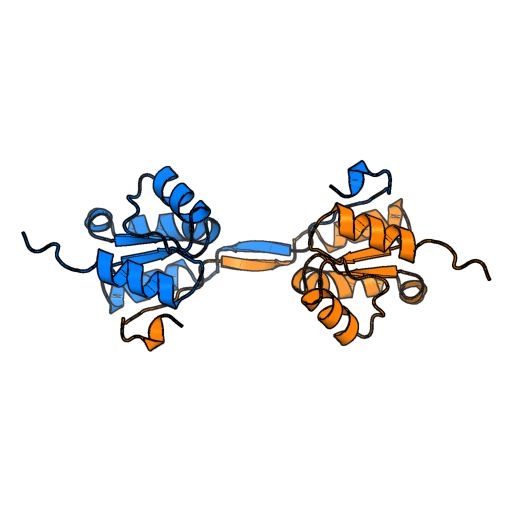 C . ALA B 1 76 ? 11.453 -14.82 -0.717 1 96.69 76 ALA B C 1
ATOM 1413 O O . ALA B 1 76 ? 11.078 -15.977 -0.559 1 96.69 76 ALA B O 1
ATOM 1414 N N . ARG B 1 77 ? 11.867 -14.086 0.267 1 97.69 77 ARG B N 1
ATOM 1415 C CA . ARG B 1 77 ? 11.906 -14.578 1.64 1 97.69 77 ARG B CA 1
ATOM 1416 C C . ARG B 1 77 ? 10.508 -14.906 2.146 1 97.69 77 ARG B C 1
ATOM 1418 O O . ARG B 1 77 ? 10.312 -15.898 2.855 1 97.69 77 ARG B O 1
ATOM 1425 N N . ALA B 1 78 ? 9.57 -14.078 1.8 1 97.88 78 ALA B N 1
ATOM 1426 C CA . ALA B 1 78 ? 8.188 -14.32 2.186 1 97.88 78 ALA B CA 1
ATOM 1427 C C . ALA B 1 78 ? 7.68 -15.633 1.59 1 97.88 78 ALA B C 1
ATOM 1429 O O . ALA B 1 78 ? 6.996 -16.406 2.266 1 97.88 78 ALA B O 1
ATOM 1430 N N . LEU B 1 79 ? 7.957 -15.891 0.335 1 97.94 79 LEU B N 1
ATOM 1431 C CA . LEU B 1 79 ? 7.586 -17.141 -0.324 1 97.94 79 LEU B CA 1
ATOM 1432 C C . LEU B 1 79 ? 8.195 -18.328 0.396 1 97.94 79 LEU B C 1
ATOM 1434 O O . LEU B 1 79 ? 7.496 -19.297 0.705 1 97.94 79 LEU B O 1
ATOM 1438 N N . ALA B 1 80 ? 9.5 -18.203 0.641 1 97.31 80 ALA B N 1
ATOM 1439 C CA . ALA B 1 80 ? 10.219 -19.281 1.312 1 97.31 80 ALA B CA 1
ATOM 1440 C C . ALA B 1 80 ? 9.633 -19.547 2.695 1 97.31 80 ALA B C 1
ATOM 1442 O O . ALA B 1 80 ? 9.492 -20.703 3.1 1 97.31 80 ALA B O 1
ATOM 1443 N N . ALA B 1 81 ? 9.297 -18.516 3.377 1 97.81 81 ALA B N 1
ATOM 1444 C CA . ALA B 1 81 ? 8.727 -18.625 4.719 1 97.81 81 ALA B CA 1
ATOM 1445 C C . ALA B 1 81 ? 7.395 -19.359 4.691 1 97.81 81 ALA B C 1
ATOM 1447 O O . ALA B 1 81 ? 6.984 -19.953 5.695 1 97.81 81 ALA B O 1
ATOM 1448 N N . GLN B 1 82 ? 6.68 -19.344 3.582 1 97.5 82 GLN B N 1
ATOM 1449 C CA . GLN B 1 82 ? 5.402 -20.031 3.426 1 97.5 82 GLN B CA 1
ATOM 1450 C C . GLN B 1 82 ? 5.598 -21.453 2.912 1 97.5 82 GLN B C 1
ATOM 1452 O O . GLN B 1 82 ? 4.633 -22.125 2.541 1 97.5 82 GLN B O 1
ATOM 1457 N N . GLY B 1 83 ? 6.883 -21.844 2.74 1 96.44 83 GLY B N 1
ATOM 1458 C CA . GLY B 1 83 ? 7.188 -23.188 2.285 1 96.44 83 GLY B CA 1
ATOM 1459 C C . GLY B 1 83 ? 7.109 -23.344 0.778 1 96.44 83 GLY B C 1
ATOM 1460 O O . GLY B 1 83 ? 6.984 -24.453 0.267 1 96.44 83 GLY B O 1
ATOM 1461 N N . LEU B 1 84 ? 7.078 -22.266 0.058 1 96.81 84 LEU B N 1
ATOM 1462 C CA . LEU B 1 84 ? 7.016 -22.312 -1.398 1 96.81 84 LEU B CA 1
ATOM 1463 C C . LEU B 1 84 ? 8.398 -22.109 -2.008 1 96.81 84 LEU B C 1
ATOM 1465 O O . LEU B 1 84 ? 9.07 -21.109 -1.707 1 96.81 84 LEU B O 1
ATOM 1469 N N . PRO B 1 85 ? 8.836 -23.062 -2.801 1 93.69 85 PRO B N 1
ATOM 1470 C CA . PRO B 1 85 ? 10.141 -22.875 -3.441 1 93.69 85 PRO B CA 1
ATOM 1471 C C . PRO B 1 85 ? 10.164 -21.688 -4.402 1 93.69 85 PRO B C 1
ATOM 1473 O O . PRO B 1 85 ? 9.266 -21.547 -5.234 1 93.69 85 PRO B O 1
ATOM 1476 N N . VAL B 1 86 ? 11.164 -20.906 -4.328 1 95.38 86 VAL B N 1
ATOM 1477 C CA . VAL B 1 86 ? 11.328 -19.75 -5.211 1 95.38 86 VAL B CA 1
ATOM 1478 C C . VAL B 1 86 ? 12.109 -20.156 -6.457 1 95.38 86 VAL B C 1
ATOM 1480 O O . VAL B 1 86 ? 13.289 -20.5 -6.371 1 95.38 86 VAL B O 1
ATOM 1483 N N . SER B 1 87 ? 11.461 -20.047 -7.547 1 93.94 87 SER B N 1
ATOM 1484 C CA . SER B 1 87 ? 12.07 -20.453 -8.805 1 93.94 87 SER B CA 1
ATOM 1485 C C . SER B 1 87 ? 12.938 -19.328 -9.391 1 93.94 87 SER B C 1
ATOM 1487 O O . SER B 1 87 ? 13.891 -19.594 -10.125 1 93.94 87 SER B O 1
ATOM 1489 N N . CYS B 1 88 ? 12.578 -18.141 -9.078 1 91.75 88 CYS B N 1
ATOM 1490 C CA . CYS B 1 88 ? 13.297 -17 -9.648 1 91.75 88 CYS B CA 1
ATOM 1491 C C . CYS B 1 88 ? 13.078 -15.742 -8.812 1 91.75 88 CYS B C 1
ATOM 1493 O O . CYS B 1 88 ? 11.977 -15.492 -8.336 1 91.75 88 CYS B O 1
ATOM 1495 N N . THR B 1 89 ? 14.156 -15.008 -8.633 1 93.62 89 THR B N 1
ATOM 1496 C CA . THR B 1 89 ? 14.125 -13.664 -8.07 1 93.62 89 THR B CA 1
ATOM 1497 C C . THR B 1 89 ? 14.75 -12.664 -9.039 1 93.62 89 THR B C 1
ATOM 1499 O O . THR B 1 89 ? 15.875 -12.859 -9.5 1 93.62 89 THR B O 1
ATOM 1502 N N . ALA B 1 90 ? 14.008 -11.664 -9.344 1 88.75 90 ALA B N 1
ATOM 1503 C CA . ALA B 1 90 ? 14.539 -10.695 -10.297 1 88.75 90 ALA B CA 1
ATOM 1504 C C . ALA B 1 90 ? 15.82 -10.055 -9.766 1 88.75 90 ALA B C 1
ATOM 1506 O O . ALA B 1 90 ? 15.922 -9.75 -8.578 1 88.75 90 ALA B O 1
ATOM 1507 N N . ASP B 1 91 ? 16.734 -9.898 -10.633 1 86.38 91 ASP B N 1
ATOM 1508 C CA . ASP B 1 91 ? 18.016 -9.289 -10.266 1 86.38 91 ASP B CA 1
ATOM 1509 C C . ASP B 1 91 ? 17.844 -7.816 -9.898 1 86.38 91 ASP B C 1
ATOM 1511 O O . ASP B 1 91 ? 18.594 -7.281 -9.086 1 86.38 91 ASP B O 1
ATOM 1515 N N . SER B 1 92 ? 16.938 -7.27 -10.625 1 86.31 92 SER B N 1
ATOM 1516 C CA . SER B 1 92 ? 16.516 -5.902 -10.336 1 86.31 92 SER B CA 1
ATOM 1517 C C . SER B 1 92 ? 15 -5.762 -10.383 1 86.31 92 SER B C 1
ATOM 1519 O O . SER B 1 92 ? 14.328 -6.508 -11.102 1 86.31 92 SER B O 1
ATOM 1521 N N . PRO B 1 93 ? 14.469 -4.895 -9.57 1 81.69 93 PRO B N 1
ATOM 1522 C CA . PRO B 1 93 ? 13.008 -4.785 -9.5 1 81.69 93 PRO B CA 1
ATOM 1523 C C . PRO B 1 93 ? 12.414 -4.105 -10.727 1 81.69 93 PRO B C 1
ATOM 1525 O O . PRO B 1 93 ? 11.758 -3.066 -10.602 1 81.69 93 PRO B O 1
ATOM 1528 N N . THR B 1 94 ? 12.688 -4.734 -11.922 1 80.38 94 THR B N 1
ATOM 1529 C CA . THR B 1 94 ? 12.156 -4.254 -13.195 1 80.38 94 THR B CA 1
ATOM 1530 C C . THR B 1 94 ? 11.367 -5.352 -13.898 1 80.38 94 THR B C 1
ATOM 1532 O O . THR B 1 94 ? 11.664 -6.535 -13.75 1 80.38 94 THR B O 1
ATOM 1535 N N . PRO B 1 95 ? 10.406 -4.902 -14.688 1 76 95 PRO B N 1
ATOM 1536 C CA . PRO B 1 95 ? 9.633 -5.883 -15.453 1 76 95 PRO B CA 1
ATOM 1537 C C . PRO B 1 95 ? 10.5 -6.738 -16.375 1 76 95 PRO B C 1
ATOM 1539 O O . PRO B 1 95 ? 10.273 -7.945 -16.5 1 76 95 PRO B O 1
ATOM 1542 N N . ARG B 1 96 ? 11.516 -6.129 -16.969 1 81.12 96 ARG B N 1
ATOM 1543 C CA . ARG B 1 96 ? 12.383 -6.852 -17.891 1 81.12 96 ARG B CA 1
ATOM 1544 C C . ARG B 1 96 ? 13.18 -7.93 -17.172 1 81.12 96 ARG B C 1
ATOM 1546 O O . ARG B 1 96 ? 13.281 -9.062 -17.656 1 81.12 96 ARG B O 1
ATOM 1553 N N . ALA B 1 97 ? 13.781 -7.586 -16.078 1 83.19 97 ALA B N 1
ATOM 1554 C CA . ALA B 1 97 ? 14.555 -8.547 -15.289 1 83.19 97 ALA B CA 1
ATOM 1555 C C . ALA B 1 97 ? 13.68 -9.695 -14.805 1 83.19 97 ALA B C 1
ATOM 1557 O O . ALA B 1 97 ? 14.094 -10.852 -14.82 1 83.19 97 ALA B O 1
ATOM 1558 N N . LEU B 1 98 ? 12.508 -9.367 -14.414 1 83.25 98 LEU B N 1
ATOM 1559 C CA . LEU B 1 98 ? 11.562 -10.375 -13.945 1 83.25 98 LEU B CA 1
ATOM 1560 C C . LEU B 1 98 ? 11.164 -11.312 -15.078 1 83.25 98 LEU B C 1
ATOM 1562 O O . LEU B 1 98 ? 11.117 -12.531 -14.898 1 83.25 98 LEU B O 1
ATOM 1566 N N . ALA B 1 99 ? 10.836 -10.734 -16.25 1 83 99 ALA B N 1
ATOM 1567 C CA . ALA B 1 99 ? 10.461 -11.531 -17.406 1 83 99 ALA B CA 1
ATOM 1568 C C . ALA B 1 99 ? 11.57 -12.508 -17.781 1 83 99 ALA B C 1
ATOM 1570 O O . ALA B 1 99 ? 11.305 -13.672 -18.094 1 83 99 ALA B O 1
ATOM 1571 N N . ALA B 1 100 ? 12.789 -12.031 -17.781 1 82 100 ALA B N 1
ATOM 1572 C CA . ALA B 1 100 ? 13.93 -12.875 -18.109 1 82 100 ALA B CA 1
ATOM 1573 C C . ALA B 1 100 ? 14.062 -14.023 -17.125 1 82 100 ALA B C 1
ATOM 1575 O O . ALA B 1 100 ? 14.336 -15.164 -17.516 1 82 100 ALA B O 1
ATOM 1576 N N . GLY B 1 101 ? 13.938 -13.711 -15.828 1 82.25 101 GLY B N 1
ATOM 1577 C CA . GLY B 1 101 ? 14 -14.734 -14.797 1 82.25 101 GLY B CA 1
ATOM 1578 C C . GLY B 1 101 ? 12.914 -15.781 -14.93 1 82.25 101 GLY B C 1
ATOM 1579 O O . GLY B 1 101 ? 13.188 -16.984 -14.805 1 82.25 101 GLY B O 1
ATOM 1580 N N . ILE B 1 102 ? 11.758 -15.383 -15.266 1 82.75 102 ILE B N 1
ATOM 1581 C CA . ILE B 1 102 ? 10.625 -16.281 -15.398 1 82.75 102 ILE B CA 1
ATOM 1582 C C . ILE B 1 102 ? 10.836 -17.203 -16.609 1 82.75 102 ILE B C 1
ATOM 1584 O O . ILE B 1 102 ? 10.539 -18.406 -16.531 1 82.75 102 ILE B O 1
ATOM 1588 N N . ARG B 1 103 ? 11.273 -16.578 -17.688 1 82.5 103 ARG B N 1
ATOM 1589 C CA . ARG B 1 103 ? 11.547 -17.391 -18.891 1 82.5 103 ARG B CA 1
ATOM 1590 C C . ARG B 1 103 ? 12.531 -18.5 -18.578 1 82.5 103 ARG B C 1
ATOM 1592 O O . ARG B 1 103 ? 12.344 -19.641 -19.016 1 82.5 103 ARG B O 1
ATOM 1599 N N . THR B 1 104 ? 13.555 -18.156 -17.859 1 81.44 104 THR B N 1
ATOM 1600 C CA . THR B 1 104 ? 14.57 -19.141 -17.5 1 81.44 104 THR B CA 1
ATOM 1601 C C . THR B 1 104 ? 13.969 -20.234 -16.609 1 81.44 104 THR B C 1
ATOM 1603 O O . THR B 1 104 ? 14.273 -21.422 -16.766 1 81.44 104 THR B O 1
ATOM 1606 N N . ALA B 1 105 ? 13.117 -19.875 -15.727 1 82 105 ALA B N 1
ATOM 1607 C CA . ALA B 1 105 ? 12.516 -20.812 -14.781 1 82 105 ALA B CA 1
ATOM 1608 C C . ALA B 1 105 ? 11.555 -21.766 -15.484 1 82 105 ALA B C 1
ATOM 1610 O O . ALA B 1 105 ? 11.359 -22.906 -15.055 1 82 105 ALA B O 1
ATOM 1611 N N . LEU B 1 106 ? 10.953 -21.266 -16.562 1 82.12 106 LEU B N 1
ATOM 1612 C CA . LEU B 1 106 ? 9.938 -22.031 -17.266 1 82.12 106 LEU B CA 1
ATOM 1613 C C . LEU B 1 106 ? 10.586 -22.953 -18.297 1 82.12 106 LEU B C 1
ATOM 1615 O O . LEU B 1 106 ? 9.93 -23.844 -18.844 1 82.12 106 LEU B O 1
ATOM 1619 N N . GLN B 1 107 ? 11.812 -22.641 -18.656 1 77.25 107 GLN B N 1
ATOM 1620 C CA . GLN B 1 107 ? 12.484 -23.484 -19.656 1 77.25 107 GLN B CA 1
ATOM 1621 C C . GLN B 1 107 ? 12.758 -24.875 -19.094 1 77.25 107 GLN B C 1
ATOM 1623 O O . GLN B 1 107 ? 13.172 -25.031 -17.938 1 77.25 107 GLN B O 1
ATOM 1628 N N . PRO B 1 108 ? 12.242 -25.906 -19.891 1 66.69 108 PRO B N 1
ATOM 1629 C CA . PRO B 1 108 ? 12.539 -27.281 -19.484 1 66.69 108 PRO B CA 1
ATOM 1630 C C . PRO B 1 108 ? 14.039 -27.562 -19.391 1 66.69 108 PRO B C 1
ATOM 1632 O O . PRO B 1 108 ? 14.828 -26.969 -20.109 1 66.69 108 PRO B O 1
ATOM 1635 N N . HIS B 1 109 ? 14.578 -27.688 -18.094 1 54.34 109 HIS B N 1
ATOM 1636 C CA . HIS B 1 109 ? 15.969 -28.125 -18.016 1 54.34 109 HIS B CA 1
ATOM 1637 C C . HIS B 1 109 ? 16.203 -29.375 -18.844 1 54.34 109 HIS B C 1
ATOM 1639 O O . HIS B 1 109 ? 15.5 -30.375 -18.703 1 54.34 109 HIS B O 1
ATOM 1645 N N . SER B 1 110 ? 16.359 -29.281 -20.172 1 42.62 110 SER B N 1
ATOM 1646 C CA . SER B 1 110 ? 16.812 -30.453 -20.922 1 42.62 110 SER B CA 1
ATOM 1647 C C . SER B 1 110 ? 17.938 -31.172 -20.203 1 42.62 110 SER B C 1
ATOM 1649 O O . SER B 1 110 ? 18.953 -30.562 -19.859 1 42.62 110 SER B O 1
ATOM 1651 N N . CYS B 1 111 ? 17.578 -32.344 -19.578 1 37.91 111 CYS B N 1
ATOM 1652 C CA . CYS B 1 111 ? 18.641 -33.312 -19.312 1 37.91 111 CYS B CA 1
ATOM 1653 C C . CYS B 1 111 ? 19.156 -33.906 -20.625 1 37.91 111 CYS B C 1
ATOM 1655 O O . CYS B 1 111 ? 18.406 -34.062 -21.578 1 37.91 111 CYS B O 1
#